Protein AF-A0A6A6Q1Z9-F1 (afdb_monomer)

Solvent-accessible surface area (backbone atoms only — not comparable to full-atom values): 18816 Å² total; per-residue (Å²): 135,87,86,86,86,82,82,87,82,85,86,86,83,87,83,78,85,80,84,78,80,84,80,85,76,80,86,85,82,88,78,83,88,82,84,79,81,81,83,82,92,76,89,82,92,80,72,100,78,82,82,76,80,90,76,75,90,74,76,87,82,77,74,82,86,68,81,71,77,72,76,72,78,84,66,75,50,81,88,77,72,73,60,62,50,63,61,51,65,48,48,60,58,56,51,48,55,46,33,70,75,43,52,57,57,56,70,74,50,56,73,69,58,42,52,58,51,30,53,32,69,68,46,44,52,47,51,48,53,50,49,44,51,53,48,41,50,44,42,32,58,46,12,36,68,53,31,50,54,52,52,49,53,54,60,52,68,76,54,84,49,79,74,79,74,76,61,96,78,71,78,65,58,73,56,54,54,51,49,52,52,54,49,31,54,50,45,42,51,55,46,38,52,54,45,65,75,42,48,64,60,51,50,54,51,50,54,55,29,44,69,28,85,96,57,79,74,62,78,82,80,60,62,70,59,79,77,50,54,72,47,75,47,50,63,94,76,54,24,48,84,57,98,52,47,19,67,81,29,26,42,42,65,24,48,36,44,60,66,59,53,79,86,73,66,59,85,78,60,68,39,44,37,78,86,53,28,24,38,41,58,46,48,53,49,44,76,74,39,50,70,71,56,70,76,104

pLDDT: mean 76.02, std 22.63, range [29.81, 98.06]

Sequence (296 aa):
MPPLDLLALEDEPVNGSHEEHYIRTSAPTQSPPQKRPTPNYADMEDNPWDDFEPAAPTSPIIPPNNPIPKAEEALPPPTNIPPPAVLISLFPSLMAEADESLFTALGKMDLKQKQMLLAHPASHQFLKAYLGRCTVMAHIIAGRKSRWKRDRFLSQSMRIGPAAAGGKGGMKLAGIDKGEVAKEDREVVDVVRLWRNQVGKVRTAVSAASAAPGLPKLPAVPEIVEQMAVRVVKAGEGGITASHACALCGLKREERVAKVDVEVEDSFGEWWVDGLNMHTTCRTFWRQFEKKLKSR

Organism: NCBI:txid245834

Foldseek 3Di:
DDDDDDDDDDDDDDDDDDDDDDDDDDDDDDDDDDDDDDDDDDDDDDDVPPDDDDDDDDDDDDDDDDPDPPPPPLDAAPPDQDALLLVLLVLVVVLVVVCVVPLVVLVPDDPVVLLVVLQDVVVVVVLQLSLLSVLLNQLQLAQNVLLLVVVVVVVVVVPPDCVVPDDPPDDPVVVVSVVSVVSSLVSLVVSLVSCVVCLVSSQVSLVSSQPRPPDHRHDDRADHDNHWDKDFADVVNQFDFAPAAAPHRNHTSRIDTPRSCPPDHPDPCQQADRSNNHGPSRVVVCVVCVVVSVVD

Nearest PDB structures (foldseek):
  3euh-assembly1_A  TM=4.510E-01  e=1.863E+00  Escherichia coli K-12

Structure (mmCIF, N/CA/C/O backbone):
data_AF-A0A6A6Q1Z9-F1
#
_entry.id   AF-A0A6A6Q1Z9-F1
#
loop_
_atom_site.group_PDB
_atom_site.id
_atom_site.type_symbol
_atom_site.label_atom_id
_atom_site.label_alt_id
_atom_site.label_comp_id
_atom_site.label_asym_id
_atom_site.label_entity_id
_atom_site.label_seq_id
_atom_site.pdbx_PDB_ins_code
_atom_site.Cartn_x
_atom_site.Cartn_y
_atom_site.Cartn_z
_atom_site.occupancy
_atom_site.B_iso_or_equiv
_atom_site.auth_seq_id
_atom_site.auth_comp_id
_atom_site.auth_asym_id
_atom_site.auth_atom_id
_atom_site.pdbx_PDB_model_num
ATOM 1 N N . MET A 1 1 ? 53.655 12.785 35.937 1.00 39.50 1 MET A N 1
ATOM 2 C CA . MET A 1 1 ? 54.713 12.699 34.913 1.00 39.50 1 MET A CA 1
ATOM 3 C C . MET A 1 1 ? 54.247 11.731 33.831 1.00 39.50 1 MET A C 1
ATOM 5 O O . MET A 1 1 ? 53.714 10.692 34.206 1.00 39.50 1 MET A O 1
ATOM 9 N N . PRO A 1 2 ? 54.366 12.094 32.545 1.00 43.53 2 PRO A N 1
ATOM 10 C CA . PRO A 1 2 ? 54.274 11.187 31.394 1.00 43.53 2 PRO A CA 1
ATOM 11 C C . PRO A 1 2 ? 55.649 10.496 31.182 1.00 43.53 2 PRO A C 1
ATOM 13 O O . PRO A 1 2 ? 56.517 10.650 32.042 1.00 43.53 2 PRO A O 1
ATOM 16 N N . PRO A 1 3 ? 55.939 9.882 30.023 1.00 51.81 3 PRO A N 1
ATOM 17 C CA . PRO A 1 3 ? 55.425 8.625 29.475 1.00 51.81 3 PRO A CA 1
ATOM 18 C C . PRO A 1 3 ? 56.579 7.606 29.287 1.00 51.81 3 PRO A C 1
ATOM 20 O O . PRO A 1 3 ? 57.748 7.960 29.408 1.00 51.81 3 PRO A O 1
ATOM 23 N N . LEU A 1 4 ? 56.283 6.356 28.929 1.00 44.38 4 LEU A N 1
ATOM 24 C CA . LEU A 1 4 ? 57.263 5.496 28.255 1.00 44.38 4 LEU A CA 1
ATOM 25 C C . LEU A 1 4 ? 56.587 4.854 27.048 1.00 44.38 4 LEU A C 1
ATOM 27 O O . LEU A 1 4 ? 55.786 3.932 27.171 1.00 44.38 4 LEU A O 1
ATOM 31 N N . ASP A 1 5 ? 56.901 5.441 25.902 1.00 45.31 5 ASP A N 1
ATOM 32 C CA . ASP A 1 5 ? 56.770 4.860 24.579 1.00 45.31 5 ASP A CA 1
ATOM 33 C C . ASP A 1 5 ? 58.123 4.204 24.263 1.00 45.31 5 ASP A C 1
ATOM 35 O O . ASP A 1 5 ? 59.168 4.844 24.413 1.00 45.31 5 ASP A O 1
ATOM 39 N N . LEU A 1 6 ? 58.118 2.926 23.889 1.00 45.47 6 LEU A N 1
ATOM 40 C CA . LEU A 1 6 ? 59.280 2.246 23.324 1.00 45.47 6 LEU A CA 1
ATOM 41 C C . LEU A 1 6 ? 58.799 1.335 22.197 1.00 45.47 6 LEU A C 1
ATOM 43 O O . LEU A 1 6 ? 58.384 0.193 22.385 1.00 45.47 6 LEU A O 1
ATOM 47 N N . LEU A 1 7 ? 58.827 1.959 21.027 1.00 40.28 7 LEU A N 1
ATOM 48 C CA . LEU A 1 7 ? 58.838 1.412 19.684 1.00 40.28 7 LEU A CA 1
ATOM 49 C C . LEU A 1 7 ? 59.589 0.078 19.518 1.00 40.28 7 LEU A C 1
ATOM 51 O O . LEU A 1 7 ? 60.665 -0.128 20.073 1.00 40.28 7 LEU A O 1
ATOM 55 N N . ALA A 1 8 ? 59.054 -0.675 18.553 1.00 36.50 8 ALA A N 1
ATOM 56 C CA . ALA A 1 8 ? 59.761 -1.452 17.535 1.00 36.50 8 ALA A CA 1
ATOM 57 C C . ALA A 1 8 ? 60.391 -2.793 17.935 1.00 36.50 8 ALA A C 1
ATOM 59 O O . ALA A 1 8 ? 61.518 -2.843 18.410 1.00 36.50 8 ALA A O 1
ATOM 60 N N . LEU A 1 9 ? 59.707 -3.874 17.541 1.00 39.75 9 LEU A N 1
ATOM 61 C CA . LEU A 1 9 ? 60.326 -4.976 16.797 1.00 39.75 9 LEU A CA 1
ATOM 62 C C . LEU A 1 9 ? 59.361 -5.457 15.690 1.00 39.75 9 LEU A C 1
ATOM 64 O O . LEU A 1 9 ? 58.354 -6.110 15.956 1.00 39.75 9 LEU A O 1
ATOM 68 N N . GLU A 1 10 ? 59.688 -5.057 14.460 1.00 40.25 10 GLU A N 1
ATOM 69 C CA . GLU A 1 10 ? 59.552 -5.826 13.207 1.00 40.25 10 GLU A CA 1
ATOM 70 C C . GLU A 1 10 ? 60.261 -7.192 13.410 1.00 40.25 10 GLU A C 1
ATOM 72 O O . GLU A 1 10 ? 61.103 -7.309 14.298 1.00 40.25 10 GLU A O 1
ATOM 77 N N . ASP A 1 11 ? 60.049 -8.305 12.721 1.00 37.69 11 ASP A N 1
ATOM 78 C CA . ASP A 1 11 ? 59.405 -8.704 11.474 1.00 37.69 11 ASP A CA 1
ATOM 79 C C . ASP A 1 11 ? 59.170 -10.235 11.596 1.00 37.69 11 ASP A C 1
ATOM 81 O O . ASP A 1 11 ? 59.691 -10.857 12.523 1.00 37.69 11 ASP A O 1
ATOM 85 N N . GLU A 1 12 ? 58.390 -10.827 10.686 1.00 38.41 12 GLU A N 1
ATOM 86 C CA . GLU A 1 12 ? 58.565 -12.175 10.083 1.00 38.41 12 GLU A CA 1
ATOM 87 C C . GLU A 1 12 ? 57.203 -12.778 9.656 1.00 38.41 12 GLU A C 1
ATOM 89 O O . GLU A 1 12 ? 56.386 -13.176 10.496 1.00 38.41 12 GLU A O 1
ATOM 94 N N . PRO A 1 13 ? 56.940 -12.912 8.342 1.00 39.66 13 PRO A N 1
ATOM 95 C CA . PRO A 1 13 ? 55.832 -13.702 7.823 1.00 39.66 13 PRO A CA 1
ATOM 96 C C . PRO A 1 13 ? 56.233 -15.179 7.681 1.00 39.66 13 PRO A C 1
ATOM 98 O O . PRO A 1 13 ? 57.083 -15.540 6.867 1.00 39.66 13 PRO A O 1
ATOM 101 N N . VAL A 1 14 ? 55.559 -16.072 8.412 1.00 40.47 14 VAL A N 1
ATOM 102 C CA . VAL A 1 14 ? 55.706 -17.522 8.210 1.00 40.47 14 VAL A CA 1
ATOM 103 C C . VAL A 1 14 ? 55.050 -17.932 6.891 1.00 40.47 14 VAL A C 1
ATOM 105 O O . VAL A 1 14 ? 53.830 -18.017 6.750 1.00 40.47 14 VAL A O 1
ATOM 108 N N . ASN A 1 15 ? 55.926 -18.193 5.927 1.00 34.88 15 ASN A N 1
ATOM 109 C CA . ASN A 1 15 ? 55.681 -18.816 4.640 1.00 34.88 15 ASN A CA 1
ATOM 110 C C . ASN A 1 15 ? 55.412 -20.321 4.845 1.00 34.88 15 ASN A C 1
ATOM 112 O O . ASN A 1 15 ? 56.328 -21.092 5.124 1.00 34.88 15 ASN A O 1
ATOM 116 N N . GLY A 1 16 ? 54.146 -20.733 4.757 1.00 33.41 16 GLY A N 1
ATOM 117 C CA . GLY A 1 16 ? 53.716 -22.131 4.832 1.00 33.41 16 GLY A CA 1
ATOM 118 C C . GLY A 1 16 ? 53.251 -22.631 3.471 1.00 33.41 16 GLY A C 1
ATOM 119 O O . GLY A 1 16 ? 52.060 -22.606 3.171 1.00 33.41 16 GLY A O 1
ATOM 120 N N . SER A 1 17 ? 54.192 -23.076 2.642 1.00 32.84 17 SER A N 1
ATOM 121 C CA . SER A 1 17 ? 53.928 -23.787 1.393 1.00 32.84 17 SER A CA 1
ATOM 122 C C . SER A 1 17 ? 53.392 -25.188 1.695 1.00 32.84 17 SER A C 1
ATOM 124 O O . SER A 1 17 ? 54.154 -26.070 2.088 1.00 32.84 17 SER A O 1
ATOM 126 N N . HIS A 1 18 ? 52.088 -25.398 1.512 1.00 35.56 18 HIS A N 1
ATOM 127 C CA . HIS A 1 18 ? 51.511 -26.738 1.446 1.00 35.56 18 HIS A CA 1
ATOM 128 C C . HIS A 1 18 ? 51.547 -27.244 0.001 1.00 35.56 18 HIS A C 1
ATOM 130 O O . HIS A 1 18 ? 50.899 -26.718 -0.901 1.00 35.56 18 HIS A O 1
ATOM 136 N N . GLU A 1 19 ? 52.379 -28.259 -0.176 1.00 33.75 19 GLU A N 1
ATOM 137 C CA . GLU A 1 19 ? 52.651 -29.024 -1.381 1.00 33.75 19 GLU A CA 1
ATOM 138 C C . GLU A 1 19 ? 51.470 -29.982 -1.636 1.00 33.75 19 GLU A C 1
ATOM 140 O O . GLU A 1 19 ? 51.338 -31.017 -0.983 1.00 33.75 19 GLU A O 1
ATOM 145 N N . GLU A 1 20 ? 50.555 -29.628 -2.544 1.00 36.78 20 GLU A N 1
ATOM 146 C CA . GLU A 1 20 ? 49.496 -30.545 -2.981 1.00 36.78 20 GLU A CA 1
ATOM 147 C C . GLU A 1 20 ? 50.006 -31.442 -4.115 1.00 36.78 20 GLU A C 1
ATOM 149 O O . GLU A 1 20 ? 50.211 -31.029 -5.259 1.00 36.78 20 GLU A O 1
ATOM 154 N N . HIS A 1 21 ? 50.208 -32.709 -3.759 1.00 36.03 21 HIS A N 1
ATOM 155 C CA . HIS A 1 21 ? 50.518 -33.808 -4.659 1.00 36.03 21 HIS A CA 1
ATOM 156 C C . HIS A 1 21 ? 49.483 -33.937 -5.788 1.00 36.03 21 HIS A C 1
ATOM 158 O O . HIS A 1 21 ? 48.316 -34.268 -5.579 1.00 36.03 21 HIS A O 1
ATOM 164 N N . TYR A 1 22 ? 49.963 -33.767 -7.018 1.00 29.81 22 TYR A N 1
ATOM 165 C CA . TYR A 1 22 ? 49.248 -34.052 -8.257 1.00 29.81 22 TYR A CA 1
ATOM 166 C C . TYR A 1 22 ? 49.049 -35.574 -8.412 1.00 29.81 22 TYR A C 1
ATOM 168 O O . TYR A 1 22 ? 49.928 -36.282 -8.907 1.00 29.81 22 TYR A O 1
ATOM 176 N N . ILE A 1 23 ? 47.888 -36.105 -8.013 1.00 36.03 23 ILE A N 1
ATOM 177 C CA . ILE A 1 23 ? 47.481 -37.467 -8.387 1.00 36.03 23 ILE A CA 1
ATOM 178 C C . ILE A 1 23 ? 46.774 -37.417 -9.742 1.00 36.03 23 ILE A C 1
ATOM 180 O O . ILE A 1 23 ? 45.595 -37.093 -9.874 1.00 36.03 23 ILE A O 1
ATOM 184 N N . ARG A 1 24 ? 47.542 -37.776 -10.771 1.00 33.72 24 ARG A N 1
ATOM 185 C CA . ARG A 1 24 ? 47.100 -38.032 -12.141 1.00 33.72 24 ARG A CA 1
ATOM 186 C C . ARG A 1 24 ? 46.324 -39.353 -12.166 1.00 33.72 24 ARG A C 1
ATOM 188 O O . ARG A 1 24 ? 46.934 -40.418 -12.175 1.00 33.72 24 ARG A O 1
ATOM 195 N N . THR A 1 25 ? 44.995 -39.296 -12.179 1.00 32.97 25 THR A N 1
ATOM 196 C CA . THR A 1 25 ? 44.148 -40.464 -12.469 1.00 32.97 25 THR A CA 1
ATOM 197 C C . THR A 1 25 ? 43.652 -40.412 -13.909 1.00 32.97 25 THR A C 1
ATOM 199 O O . THR A 1 25 ? 43.128 -39.416 -14.402 1.00 32.97 25 THR A O 1
ATOM 202 N N . SER A 1 26 ? 43.935 -41.504 -14.605 1.00 36.62 26 SER A N 1
ATOM 203 C CA . SER A 1 26 ? 43.660 -41.789 -16.004 1.00 36.62 26 SER A CA 1
ATOM 204 C C . SER A 1 26 ? 42.169 -42.014 -16.263 1.00 36.62 26 SER A C 1
ATOM 206 O O . SER A 1 26 ? 41.472 -42.672 -15.494 1.00 36.62 26 SER A O 1
ATOM 208 N N . ALA A 1 27 ? 41.699 -41.488 -17.394 1.00 38.22 27 ALA A N 1
ATOM 209 C CA . ALA A 1 27 ? 40.363 -41.717 -17.929 1.00 38.22 27 ALA A CA 1
ATOM 210 C C . ALA A 1 27 ? 40.159 -43.190 -18.347 1.00 38.22 27 ALA A C 1
ATOM 212 O O . ALA A 1 27 ? 41.055 -43.758 -18.978 1.00 38.22 27 ALA A O 1
ATOM 213 N N . PRO A 1 28 ? 38.984 -43.798 -18.093 1.00 37.81 28 PRO A N 1
ATOM 214 C CA . PRO A 1 28 ? 38.600 -45.047 -18.727 1.00 37.81 28 PRO A CA 1
ATOM 215 C C . PRO A 1 28 ? 37.865 -44.815 -20.057 1.00 37.81 28 PRO A C 1
ATOM 217 O O . PRO A 1 28 ? 36.896 -44.066 -20.168 1.00 37.81 28 PRO A O 1
ATOM 220 N N . THR A 1 29 ? 38.383 -45.518 -21.057 1.00 34.84 29 THR A N 1
ATOM 221 C CA . THR A 1 29 ? 37.962 -45.721 -22.444 1.00 34.84 29 THR A CA 1
ATOM 222 C C . THR A 1 29 ? 36.464 -45.990 -22.636 1.00 34.84 29 THR A C 1
ATOM 224 O O . THR A 1 29 ? 35.887 -46.885 -22.020 1.00 34.84 29 THR A O 1
ATOM 227 N N . GLN A 1 30 ? 35.854 -45.258 -23.575 1.00 40.94 30 GLN A N 1
ATOM 228 C CA . GLN A 1 30 ? 34.501 -45.503 -24.081 1.00 40.94 30 GLN A CA 1
ATOM 229 C C . GLN A 1 30 ? 34.475 -46.761 -24.962 1.00 40.94 30 GLN A C 1
ATOM 231 O O . GLN A 1 30 ? 35.277 -46.898 -25.884 1.00 40.94 30 GLN A O 1
ATOM 236 N N . SER A 1 31 ? 33.528 -47.661 -24.691 1.00 43.34 31 SER A N 1
ATOM 237 C CA . SER A 1 31 ? 33.210 -48.823 -25.536 1.00 43.34 31 SER A CA 1
ATOM 238 C C . SER A 1 31 ? 31.972 -48.521 -26.403 1.00 43.34 31 SER A C 1
ATOM 240 O O . SER A 1 31 ? 31.090 -47.794 -25.942 1.00 43.34 31 SER A O 1
ATOM 242 N N . PRO A 1 32 ? 31.877 -49.047 -27.639 1.00 46.66 32 PRO A N 1
ATOM 243 C CA . PRO A 1 32 ? 30.823 -48.689 -28.593 1.00 46.66 32 PRO A CA 1
ATOM 244 C C . PRO A 1 32 ? 29.445 -49.300 -28.252 1.00 46.66 32 PRO A C 1
ATOM 246 O O . PRO A 1 32 ? 29.375 -50.334 -27.583 1.00 46.66 32 PRO A O 1
ATOM 249 N N . PRO A 1 33 ? 28.335 -48.696 -28.726 1.00 41.75 33 PRO A N 1
ATOM 250 C CA . PRO A 1 33 ? 26.981 -49.084 -28.337 1.00 41.75 33 PRO A CA 1
ATOM 251 C C . PRO A 1 33 ? 26.544 -50.422 -28.954 1.00 41.75 33 PRO A C 1
ATOM 253 O O . PRO A 1 33 ? 26.570 -50.611 -30.171 1.00 41.75 33 PRO A O 1
ATOM 256 N N . GLN A 1 34 ? 26.079 -51.338 -28.100 1.00 43.22 34 GLN A N 1
ATOM 257 C CA . GLN A 1 34 ? 25.424 -52.584 -28.500 1.00 43.22 34 GLN A CA 1
ATOM 258 C C . GLN A 1 34 ? 24.023 -52.308 -29.072 1.00 43.22 34 GLN A C 1
ATOM 260 O O . GLN A 1 34 ? 23.213 -51.591 -28.482 1.00 43.22 34 GLN A O 1
ATOM 265 N N . LYS A 1 35 ? 23.731 -52.910 -30.231 1.00 42.06 35 LYS A N 1
ATOM 266 C CA . LYS A 1 35 ? 22.412 -52.900 -30.879 1.00 42.06 35 LYS A CA 1
ATOM 267 C C . LYS A 1 35 ? 21.409 -53.688 -30.028 1.00 42.06 35 LYS A C 1
ATOM 269 O O . LYS A 1 35 ? 21.640 -54.853 -29.720 1.00 42.06 35 LYS A O 1
ATOM 274 N N . ARG A 1 36 ? 20.286 -53.055 -29.679 1.00 38.12 36 ARG A N 1
ATOM 275 C CA . ARG A 1 36 ? 19.147 -53.689 -28.998 1.00 38.12 36 ARG A CA 1
ATOM 276 C C . ARG A 1 36 ? 18.406 -54.618 -29.983 1.00 38.12 36 ARG A C 1
ATOM 278 O O . ARG A 1 36 ? 18.075 -54.148 -31.072 1.00 38.12 36 ARG A O 1
ATOM 285 N N . PRO A 1 37 ? 18.119 -55.886 -29.637 1.00 39.22 37 PRO A N 1
ATOM 286 C CA . PRO A 1 37 ? 17.263 -56.749 -30.448 1.00 39.22 37 PRO A CA 1
ATOM 287 C C . PRO A 1 37 ? 15.803 -56.287 -30.363 1.00 39.22 37 PRO A C 1
ATOM 289 O O . PRO A 1 37 ? 15.297 -55.995 -29.280 1.00 39.22 37 PRO A O 1
ATOM 292 N N . THR A 1 38 ? 15.128 -56.223 -31.506 1.00 41.38 38 THR A N 1
ATOM 293 C CA . THR A 1 38 ? 13.673 -56.054 -31.619 1.00 41.38 38 THR A CA 1
ATOM 294 C C . THR A 1 38 ? 12.954 -57.329 -31.158 1.00 41.38 38 THR A C 1
ATOM 296 O O . THR A 1 38 ? 13.307 -58.401 -31.656 1.00 41.38 38 THR A O 1
ATOM 299 N N . PRO A 1 39 ? 11.950 -57.263 -30.264 1.00 40.69 39 PRO A N 1
ATOM 300 C CA . PRO A 1 39 ? 11.127 -58.423 -29.934 1.00 40.69 39 PRO A CA 1
ATOM 301 C C . PRO A 1 39 ? 10.168 -58.755 -31.083 1.00 40.69 39 PRO A C 1
ATOM 303 O O . PRO A 1 39 ? 9.446 -57.887 -31.574 1.00 40.69 39 PRO A O 1
ATOM 306 N N . ASN A 1 40 ? 10.194 -60.019 -31.496 1.00 36.16 40 ASN A N 1
ATOM 307 C CA . ASN A 1 40 ? 9.280 -60.634 -32.448 1.00 36.16 40 ASN A CA 1
ATOM 308 C C . ASN A 1 40 ? 7.918 -60.837 -31.756 1.00 36.16 40 ASN A C 1
ATOM 310 O O . ASN A 1 40 ? 7.861 -61.520 -30.736 1.00 36.16 40 ASN A O 1
ATOM 314 N N . TYR A 1 41 ? 6.852 -60.223 -32.274 1.00 43.31 41 TYR A N 1
ATOM 315 C CA . TYR A 1 41 ? 5.478 -60.459 -31.822 1.00 43.31 41 TYR A CA 1
ATOM 316 C C . TYR A 1 41 ? 4.949 -61.720 -32.506 1.00 43.31 41 TYR A C 1
ATOM 318 O O . TYR A 1 41 ? 4.576 -61.680 -33.676 1.00 43.31 41 TYR A O 1
ATOM 326 N N . ALA A 1 42 ? 4.928 -62.825 -31.771 1.00 36.56 42 ALA A N 1
ATOM 327 C CA . ALA A 1 42 ? 4.086 -63.971 -32.070 1.00 36.56 42 ALA A CA 1
ATOM 328 C C . ALA A 1 42 ? 3.699 -64.632 -30.743 1.00 36.56 42 ALA A C 1
ATOM 330 O O . ALA A 1 42 ? 4.571 -65.013 -29.964 1.00 36.56 42 ALA A O 1
ATOM 331 N N . ASP A 1 43 ? 2.389 -64.709 -30.533 1.00 43.09 43 ASP A N 1
ATOM 332 C CA . ASP A 1 43 ? 1.677 -65.623 -29.643 1.00 43.09 43 ASP A CA 1
ATOM 333 C C . ASP A 1 43 ? 1.922 -65.491 -28.136 1.00 43.09 43 ASP A C 1
ATOM 335 O O . ASP A 1 43 ? 2.725 -66.204 -27.541 1.00 43.09 43 ASP A O 1
ATOM 339 N N . MET A 1 44 ? 1.130 -64.616 -27.510 1.00 44.16 44 MET A N 1
ATOM 340 C CA . MET A 1 44 ? 0.536 -64.849 -26.187 1.00 44.16 44 MET A CA 1
ATOM 341 C C . MET A 1 44 ? -0.696 -63.945 -26.056 1.00 44.16 44 MET A C 1
ATO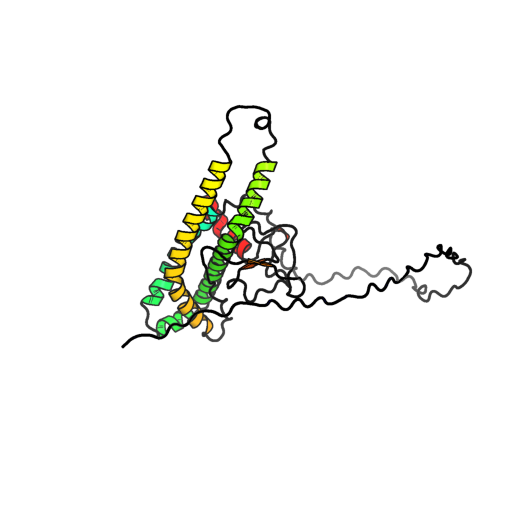M 343 O O . MET A 1 44 ? -0.627 -62.795 -25.624 1.00 44.16 44 MET A O 1
ATOM 347 N N . GLU A 1 45 ? -1.813 -64.479 -26.546 1.00 47.78 45 GLU A N 1
ATOM 348 C CA . GLU A 1 45 ? -3.170 -64.029 -26.261 1.00 47.78 45 GLU A CA 1
ATOM 349 C C . GLU A 1 45 ? -3.481 -64.356 -24.798 1.00 47.78 45 GLU A C 1
ATOM 351 O O . GLU A 1 45 ? -3.449 -65.520 -24.424 1.00 47.78 45 GLU A O 1
ATOM 356 N N . ASP A 1 46 ? -3.722 -63.328 -23.987 1.00 45.81 46 ASP A N 1
ATOM 357 C CA . ASP A 1 46 ? -4.498 -63.384 -22.741 1.00 45.81 46 ASP A CA 1
ATOM 358 C C . ASP A 1 46 ? -4.719 -61.934 -22.281 1.00 45.81 46 ASP A C 1
ATOM 360 O O . ASP A 1 46 ? -4.030 -61.404 -21.407 1.00 45.81 46 ASP A O 1
ATOM 364 N N . ASN A 1 47 ? -5.652 -61.243 -22.943 1.00 48.09 47 ASN A N 1
ATOM 365 C CA . ASN A 1 47 ? -6.103 -59.912 -22.545 1.00 48.09 47 ASN A CA 1
ATOM 366 C C . ASN A 1 47 ? -7.411 -60.077 -21.743 1.00 48.09 47 ASN A C 1
ATOM 368 O O . ASN A 1 47 ? -8.460 -60.317 -22.338 1.00 48.09 47 ASN A O 1
ATOM 372 N N . PRO A 1 48 ? -7.400 -59.943 -20.403 1.00 48.72 48 PRO A N 1
ATOM 373 C CA . PRO A 1 48 ? -8.559 -60.211 -19.543 1.00 48.72 48 PRO A CA 1
ATOM 374 C C . PRO A 1 48 ? -9.564 -59.040 -19.521 1.00 48.72 48 PRO A C 1
ATOM 376 O O . PRO A 1 48 ? -10.137 -58.718 -18.484 1.00 48.72 48 PRO A O 1
ATOM 379 N N . TRP A 1 49 ? -9.733 -58.363 -20.659 1.00 55.56 49 TRP A N 1
ATOM 380 C CA . TRP A 1 49 ? -10.534 -57.143 -20.815 1.00 55.56 49 TRP A CA 1
ATOM 381 C C . TRP A 1 49 ? -11.474 -57.182 -22.030 1.00 55.56 49 TRP A C 1
ATOM 383 O O . TRP A 1 49 ? -12.046 -56.152 -22.374 1.00 55.56 49 TRP A O 1
ATOM 393 N N . ASP A 1 50 ? -11.651 -58.349 -22.654 1.00 43.62 50 ASP A N 1
ATOM 394 C CA . ASP A 1 50 ? -12.434 -58.522 -23.890 1.00 43.62 50 ASP A CA 1
ATOM 395 C C . ASP A 1 50 ? -13.784 -59.232 -23.667 1.00 43.62 50 ASP A C 1
ATOM 397 O O . ASP A 1 50 ? -14.306 -59.902 -24.553 1.00 43.62 50 ASP A O 1
ATOM 401 N N . ASP A 1 51 ? -14.365 -59.084 -22.472 1.00 52.53 51 ASP A N 1
ATOM 402 C CA . ASP A 1 51 ? -15.681 -59.639 -22.128 1.00 52.53 51 ASP A CA 1
ATOM 403 C C . ASP A 1 51 ? -16.639 -58.526 -21.678 1.00 52.53 51 ASP A C 1
ATOM 405 O O . ASP A 1 51 ? -16.956 -58.356 -20.499 1.00 52.53 51 ASP A O 1
ATOM 409 N N . PHE A 1 52 ? -17.057 -57.694 -22.637 1.00 43.25 52 PHE A N 1
ATOM 410 C CA . PHE A 1 52 ? -18.151 -56.743 -22.443 1.00 43.25 52 PHE A CA 1
ATOM 411 C C . PHE A 1 52 ? -19.264 -57.038 -23.451 1.00 43.25 52 PHE A C 1
ATOM 413 O O . PHE A 1 52 ? -19.187 -56.676 -24.626 1.00 43.25 52 PHE A O 1
ATOM 420 N N . GLU A 1 53 ? -20.312 -57.713 -22.976 1.00 53.69 53 GLU A N 1
ATOM 421 C CA . GLU A 1 53 ? -21.561 -57.902 -23.713 1.00 53.69 53 GLU A CA 1
ATOM 422 C C . GLU A 1 53 ? -22.181 -56.542 -24.109 1.00 53.69 53 GLU A C 1
ATOM 424 O O . GLU A 1 53 ? -22.149 -55.582 -23.328 1.00 53.69 53 GLU A O 1
ATOM 429 N N . PRO A 1 54 ? -22.794 -56.419 -25.301 1.00 43.09 54 PRO A N 1
ATOM 430 C CA . PRO A 1 54 ? -23.427 -55.177 -25.724 1.00 43.09 54 PRO A CA 1
ATOM 431 C C . PRO A 1 54 ? -24.735 -54.939 -24.952 1.00 43.09 54 PRO A C 1
ATOM 433 O O . PRO A 1 54 ? -25.789 -55.486 -25.277 1.00 43.09 54 PRO A O 1
ATOM 436 N N . ALA A 1 55 ? -24.679 -54.073 -23.939 1.00 42.19 55 ALA A N 1
ATOM 437 C CA . ALA A 1 55 ? -25.860 -53.573 -23.244 1.00 42.19 55 ALA A CA 1
ATOM 438 C C . ALA A 1 55 ? -26.701 -52.652 -24.154 1.00 42.19 55 ALA A C 1
ATOM 440 O O . ALA A 1 55 ? -26.189 -51.747 -24.816 1.00 42.19 55 ALA A O 1
ATOM 441 N N . ALA A 1 56 ? -28.017 -52.882 -24.163 1.00 47.94 56 ALA A N 1
ATOM 442 C CA . ALA A 1 56 ? -29.025 -52.071 -24.847 1.00 47.94 56 ALA A CA 1
ATOM 443 C C . ALA A 1 56 ? -29.004 -50.592 -24.383 1.00 47.94 56 ALA A C 1
ATOM 445 O O . ALA A 1 56 ? -28.611 -50.312 -23.249 1.00 47.94 56 ALA A O 1
ATOM 446 N N . PRO A 1 57 ? -29.444 -49.624 -25.215 1.00 42.50 57 PRO A N 1
ATOM 447 C CA . PRO A 1 57 ? -29.261 -48.199 -24.943 1.00 42.50 57 PRO A CA 1
ATOM 448 C C . PRO A 1 57 ? -30.077 -47.727 -23.731 1.00 42.50 57 PRO A C 1
ATOM 450 O O . PRO A 1 57 ? -31.280 -47.481 -23.819 1.00 42.50 57 PRO A O 1
ATOM 453 N N . THR A 1 58 ? -29.410 -47.540 -22.594 1.00 40.47 58 THR A N 1
ATOM 454 C CA . THR A 1 58 ? -29.939 -46.789 -21.452 1.00 40.47 58 THR A CA 1
ATOM 455 C C . THR A 1 58 ? -29.996 -45.298 -21.778 1.00 40.47 58 THR A C 1
ATOM 457 O O . THR A 1 58 ? -29.008 -44.695 -22.196 1.00 40.47 58 THR A O 1
ATOM 460 N N . SER A 1 59 ? -31.174 -44.703 -21.583 1.00 48.91 59 SER A N 1
ATOM 461 C CA . SER A 1 59 ? -31.436 -43.271 -21.742 1.00 48.91 59 SER A CA 1
ATOM 462 C C . SER A 1 59 ? -30.480 -42.407 -20.900 1.00 48.91 59 SER A C 1
ATOM 464 O O . SER A 1 59 ? -30.097 -42.820 -19.803 1.00 48.91 59 SER A O 1
ATOM 466 N N . PRO A 1 60 ? -30.105 -41.198 -21.362 1.00 44.09 60 PRO A N 1
ATOM 467 C CA . PRO A 1 60 ? -29.163 -40.350 -20.642 1.00 44.09 60 PRO A CA 1
ATOM 468 C C . PRO A 1 60 ? -29.746 -39.889 -19.301 1.00 44.09 60 PRO A C 1
ATOM 470 O O . PRO A 1 60 ? -30.744 -39.170 -19.244 1.00 44.09 60 PRO A O 1
ATOM 473 N N . ILE A 1 61 ? -29.083 -40.291 -18.218 1.00 42.66 61 ILE A N 1
ATOM 474 C CA . ILE A 1 61 ? -29.302 -39.774 -16.868 1.00 42.66 61 ILE A CA 1
ATOM 475 C C . ILE A 1 61 ? -28.762 -38.340 -16.840 1.00 42.66 61 ILE A C 1
ATOM 477 O O . ILE A 1 61 ? -27.558 -38.110 -16.923 1.00 42.66 61 ILE A O 1
ATOM 481 N N . ILE A 1 62 ? -29.668 -37.368 -16.753 1.00 47.75 62 ILE A N 1
ATOM 482 C CA . ILE A 1 62 ? -29.343 -35.953 -16.562 1.00 47.75 62 ILE A CA 1
ATOM 483 C C . ILE A 1 62 ? -28.863 -35.780 -15.109 1.00 47.75 62 ILE A C 1
ATOM 485 O O . ILE A 1 62 ? -29.639 -36.069 -14.194 1.00 47.75 62 ILE A O 1
ATOM 489 N N . PRO A 1 63 ? -27.625 -35.320 -14.845 1.00 54.53 63 PRO A N 1
ATOM 490 C CA . PRO A 1 63 ? -27.217 -34.975 -13.488 1.00 54.53 63 PRO A CA 1
ATOM 491 C C . PRO A 1 63 ? -28.015 -33.756 -12.991 1.00 54.53 63 PRO A C 1
ATOM 493 O O . PRO A 1 63 ? -28.309 -32.851 -13.779 1.00 54.53 63 PRO A O 1
ATOM 496 N N . PRO A 1 64 ? -28.381 -33.698 -11.697 1.00 47.97 64 PRO A N 1
ATOM 497 C CA . PRO A 1 64 ? -29.160 -32.595 -11.156 1.00 47.97 64 PRO A CA 1
ATOM 498 C C . PRO A 1 64 ? -28.422 -31.267 -11.350 1.00 47.97 64 PRO A C 1
ATOM 500 O O . PRO A 1 64 ? -27.254 -31.116 -10.991 1.00 47.97 64 PRO A O 1
ATOM 503 N N . ASN A 1 65 ? -29.148 -30.314 -11.936 1.00 46.91 65 ASN A N 1
ATOM 504 C CA . ASN A 1 65 ? -28.759 -28.934 -12.192 1.00 46.91 65 ASN A CA 1
ATOM 505 C C . ASN A 1 65 ? -28.514 -28.195 -10.868 1.00 46.91 65 ASN A C 1
ATOM 507 O O . ASN A 1 65 ? -29.366 -27.447 -10.390 1.00 46.91 65 ASN A O 1
ATOM 511 N N . ASN A 1 66 ? -27.351 -28.418 -10.262 1.00 43.41 66 ASN A N 1
ATOM 512 C CA . ASN A 1 66 ? -26.810 -27.476 -9.300 1.00 43.41 66 ASN A CA 1
ATOM 513 C C . ASN A 1 66 ? -26.296 -26.269 -10.093 1.00 43.41 66 ASN A C 1
ATOM 515 O O . ASN A 1 66 ? -25.463 -26.453 -10.985 1.00 43.41 66 ASN A O 1
ATOM 519 N N . PRO A 1 67 ? -26.752 -25.039 -9.795 1.00 39.28 67 PRO A N 1
ATOM 520 C CA . PRO A 1 67 ? -26.207 -23.861 -10.437 1.00 39.28 67 PRO A CA 1
ATOM 521 C C . PRO A 1 67 ? -24.726 -23.756 -10.073 1.00 39.28 67 PRO A C 1
ATOM 523 O O . PRO A 1 67 ? -24.359 -23.426 -8.946 1.00 39.28 67 PRO A O 1
ATOM 526 N N . ILE A 1 68 ? -23.878 -24.046 -11.058 1.00 45.44 68 ILE A N 1
ATOM 527 C CA . ILE A 1 68 ? -22.481 -23.627 -11.081 1.00 45.44 68 ILE A CA 1
ATOM 528 C C . ILE A 1 68 ? -22.500 -22.127 -10.750 1.00 45.44 68 ILE A C 1
ATOM 530 O O . ILE A 1 68 ? -23.233 -21.387 -11.421 1.00 45.44 68 ILE A O 1
ATOM 534 N N . PRO A 1 69 ? -21.776 -21.647 -9.721 1.00 42.97 69 PRO A N 1
ATOM 535 C CA . PRO A 1 69 ? -21.674 -20.215 -9.495 1.00 42.97 69 PRO A CA 1
ATOM 536 C C . PRO A 1 69 ? -21.171 -19.596 -10.795 1.00 42.97 69 PRO A C 1
ATOM 538 O O . PRO A 1 69 ? -20.112 -19.981 -11.293 1.00 42.97 69 PRO A O 1
ATOM 541 N N . LYS A 1 70 ? -21.990 -18.709 -11.381 1.00 36.69 70 LYS A N 1
ATOM 542 C CA . LYS A 1 70 ? -21.666 -17.941 -12.586 1.00 36.69 70 LYS A CA 1
ATOM 543 C C . LYS A 1 70 ? -20.197 -17.554 -12.511 1.00 36.69 70 LYS A C 1
ATOM 545 O O . LYS A 1 70 ? -19.815 -16.846 -11.581 1.00 36.69 70 LYS A O 1
ATOM 550 N N . ALA A 1 71 ? -19.408 -18.020 -13.479 1.00 45.25 71 ALA A N 1
ATOM 551 C CA . ALA A 1 71 ? -18.103 -17.450 -13.749 1.00 45.25 71 ALA A CA 1
ATOM 552 C C . ALA A 1 71 ? -18.304 -15.932 -13.780 1.00 45.25 71 ALA A C 1
ATOM 554 O O . ALA A 1 71 ? -19.035 -15.427 -14.636 1.00 45.25 71 ALA A O 1
ATOM 555 N N . GLU A 1 72 ? -17.776 -15.232 -12.771 1.00 51.28 72 GLU A N 1
ATOM 556 C CA . GLU A 1 72 ? -17.767 -13.776 -12.761 1.00 51.28 72 GLU A CA 1
ATOM 557 C C . GLU A 1 72 ? -17.230 -13.347 -14.119 1.00 51.28 72 GLU A C 1
ATOM 559 O O . GLU A 1 72 ? -16.153 -13.805 -14.503 1.00 51.28 72 GLU A O 1
ATOM 564 N N . GLU A 1 73 ? -18.004 -12.534 -14.841 1.00 45.28 73 GLU A N 1
ATOM 565 C CA . GLU A 1 73 ? -17.679 -12.035 -16.173 1.00 45.28 73 GLU A CA 1
ATOM 566 C C . GLU A 1 73 ? -16.170 -11.836 -16.316 1.00 45.28 73 GLU A C 1
ATOM 568 O O . GLU A 1 73 ? -15.560 -11.018 -15.609 1.00 45.28 73 GLU A O 1
ATOM 573 N N . ALA A 1 74 ? -15.571 -12.625 -17.210 1.00 50.78 74 ALA A N 1
ATOM 574 C CA . ALA A 1 74 ? -14.200 -12.467 -17.653 1.00 50.78 74 ALA A CA 1
ATOM 575 C C . ALA A 1 74 ? -14.118 -11.155 -18.441 1.00 50.78 74 ALA A C 1
ATOM 577 O O . ALA A 1 74 ? -14.088 -11.132 -19.669 1.00 50.78 74 ALA A O 1
ATOM 578 N N . LEU A 1 75 ? -14.169 -10.037 -17.715 1.00 54.16 75 LEU A N 1
ATOM 579 C CA . LEU A 1 75 ? -13.883 -8.725 -18.256 1.00 54.16 75 LEU A CA 1
ATOM 580 C C . LEU A 1 75 ? -12.488 -8.792 -18.884 1.00 54.16 75 LEU A C 1
ATOM 582 O O . LEU A 1 75 ? -11.587 -9.394 -18.287 1.00 54.16 75 LEU A O 1
ATOM 586 N N . PRO A 1 76 ? -12.301 -8.195 -20.070 1.00 57.41 76 PRO A N 1
ATOM 587 C CA . PRO A 1 76 ? -11.001 -8.183 -20.711 1.00 57.41 76 PRO A CA 1
ATOM 588 C C . PRO A 1 76 ? -9.963 -7.561 -19.765 1.00 57.41 76 PRO A C 1
ATOM 590 O O . PRO A 1 76 ? -10.311 -6.685 -18.959 1.00 57.41 76 PRO A O 1
ATOM 593 N N . PRO A 1 77 ? -8.691 -7.996 -19.843 1.00 59.34 77 PRO A N 1
ATOM 594 C CA . PRO A 1 77 ? -7.621 -7.411 -19.052 1.00 59.34 77 PRO A CA 1
ATOM 595 C C . PRO A 1 77 ? -7.641 -5.886 -19.204 1.00 59.34 77 PRO A C 1
ATOM 597 O O . PRO A 1 77 ? -7.847 -5.389 -20.315 1.00 59.34 77 PRO A O 1
ATOM 600 N N . PRO A 1 78 ? -7.475 -5.128 -18.107 1.00 66.38 78 PRO A N 1
ATOM 601 C CA . PRO A 1 78 ? -7.566 -3.677 -18.146 1.00 66.38 78 PRO A CA 1
ATOM 602 C C . PRO A 1 78 ? -6.544 -3.119 -19.139 1.00 66.38 78 PRO A C 1
ATOM 604 O O . PRO A 1 78 ? -5.338 -3.161 -18.912 1.00 66.38 78 PRO A O 1
ATOM 607 N N . THR A 1 79 ? -7.039 -2.589 -20.253 1.00 65.44 79 THR A N 1
ATOM 608 C CA . THR A 1 79 ? -6.208 -2.119 -21.370 1.00 65.44 79 THR A CA 1
ATOM 609 C C . THR A 1 79 ? -5.591 -0.744 -21.121 1.00 65.44 79 THR A C 1
ATOM 611 O O . THR A 1 79 ? -4.733 -0.310 -21.883 1.00 65.44 79 THR A O 1
ATOM 614 N N . ASN A 1 80 ? -6.003 -0.052 -20.053 1.00 75.19 80 ASN A N 1
ATOM 615 C CA . ASN A 1 80 ? -5.586 1.318 -19.767 1.00 75.19 80 ASN A CA 1
ATOM 616 C C . ASN A 1 80 ? -5.391 1.555 -18.261 1.00 75.19 80 ASN A C 1
ATOM 618 O O . ASN A 1 80 ? -6.130 2.315 -17.633 1.00 75.19 80 ASN A O 1
ATOM 622 N N . ILE A 1 81 ? -4.431 0.849 -17.654 1.00 85.81 81 ILE A N 1
ATOM 623 C CA . ILE A 1 81 ? -4.014 1.154 -16.280 1.00 85.81 81 ILE A CA 1
ATOM 624 C C . ILE A 1 81 ? -3.021 2.326 -16.326 1.00 85.81 81 ILE A C 1
ATOM 626 O O . ILE A 1 81 ? -1.939 2.162 -16.903 1.00 85.81 81 ILE A O 1
ATOM 630 N N . PRO A 1 82 ? -3.322 3.468 -15.682 1.00 87.25 82 PRO A N 1
ATOM 631 C CA . PRO A 1 82 ? -2.506 4.669 -15.779 1.00 87.25 82 PRO A CA 1
ATOM 632 C C . PRO A 1 82 ? -1.119 4.477 -15.134 1.00 87.25 82 PRO A C 1
ATOM 634 O O . PRO A 1 82 ? -0.906 3.503 -14.402 1.00 87.25 82 PRO A O 1
ATOM 637 N N . PRO A 1 83 ? -0.162 5.386 -15.399 1.00 88.81 83 PRO A N 1
ATOM 638 C CA . PRO A 1 83 ? 1.173 5.335 -14.806 1.00 88.81 83 PRO A CA 1
ATOM 639 C C . PRO A 1 83 ? 1.149 5.319 -13.266 1.00 88.81 83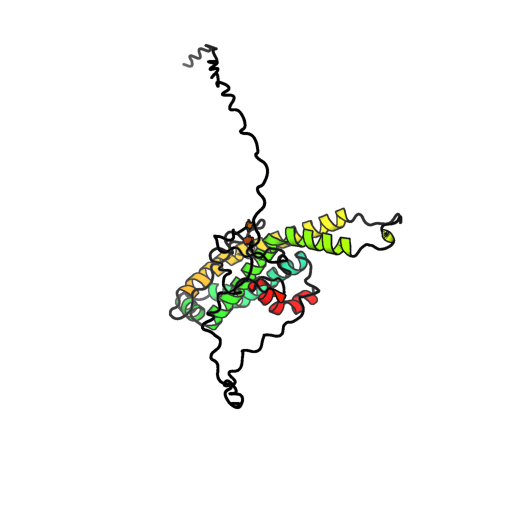 PRO A C 1
ATOM 641 O O . PRO A 1 83 ? 0.212 5.864 -12.668 1.00 88.81 83 PRO A O 1
ATOM 644 N N . PRO A 1 84 ? 2.185 4.765 -12.600 1.00 91.75 84 PRO A N 1
ATOM 645 C CA . PRO A 1 84 ? 2.271 4.715 -11.140 1.00 91.75 84 PRO A CA 1
ATOM 646 C C . PRO A 1 84 ? 2.021 6.057 -10.454 1.00 91.75 84 PRO A C 1
ATOM 648 O O . PRO A 1 84 ? 1.294 6.081 -9.468 1.00 91.75 84 PRO A O 1
ATOM 651 N N . ALA A 1 85 ? 2.534 7.173 -10.987 1.00 91.38 85 ALA A N 1
ATOM 652 C CA . ALA A 1 85 ? 2.301 8.504 -10.413 1.00 91.38 85 ALA A CA 1
ATOM 653 C C . ALA A 1 85 ? 0.803 8.832 -10.250 1.00 91.38 85 ALA A C 1
ATOM 655 O O . ALA A 1 85 ? 0.381 9.357 -9.222 1.00 91.38 85 ALA A O 1
ATOM 656 N N . VAL A 1 86 ? -0.024 8.480 -11.240 1.00 91.94 86 VAL A N 1
ATOM 657 C CA . VAL A 1 86 ? -1.481 8.706 -11.201 1.00 91.94 86 VAL A CA 1
ATOM 658 C C . VAL A 1 86 ? -2.162 7.751 -10.221 1.00 91.94 86 VAL A C 1
ATOM 660 O O . VAL A 1 86 ? -3.102 8.138 -9.531 1.00 91.94 86 VAL A O 1
ATOM 663 N N . LEU A 1 87 ? -1.684 6.507 -10.125 1.00 94.56 87 LEU A N 1
ATOM 664 C CA . LEU A 1 87 ? -2.183 5.556 -9.131 1.00 94.56 87 LEU A CA 1
ATOM 665 C C . LEU A 1 87 ? -1.868 6.026 -7.703 1.00 94.56 87 LEU A C 1
ATOM 667 O O . LEU A 1 87 ? -2.722 5.929 -6.823 1.00 94.56 87 LEU A O 1
ATOM 671 N N . ILE A 1 88 ? -0.656 6.539 -7.478 1.00 95.69 88 ILE A N 1
ATOM 672 C CA . ILE A 1 88 ? -0.175 6.974 -6.163 1.00 95.69 88 ILE A CA 1
ATOM 673 C C . ILE A 1 88 ? -0.921 8.233 -5.699 1.00 95.69 88 ILE A C 1
ATOM 675 O O . ILE A 1 88 ? -1.350 8.293 -4.546 1.00 95.69 88 ILE A O 1
ATOM 679 N N . SER A 1 89 ? -1.181 9.184 -6.601 1.00 94.62 89 SER A N 1
ATOM 680 C CA . SER A 1 89 ? -1.877 10.441 -6.277 1.00 94.62 89 SER A CA 1
ATOM 681 C C . SER A 1 89 ? -3.335 10.263 -5.822 1.00 94.62 89 SER A C 1
ATOM 683 O O . SER A 1 89 ? -3.954 11.199 -5.310 1.00 94.62 89 SER A O 1
ATOM 685 N N . LEU A 1 90 ? -3.907 9.061 -5.958 1.00 95.44 90 LEU A N 1
ATOM 686 C CA . LEU A 1 90 ? -5.226 8.738 -5.416 1.00 95.44 90 LEU A CA 1
ATOM 687 C C . LEU A 1 90 ? -5.201 8.529 -3.891 1.00 95.44 90 LEU A C 1
ATOM 689 O O . LEU A 1 90 ? -6.178 8.857 -3.214 1.00 95.44 90 LEU A O 1
ATOM 693 N N . PHE A 1 91 ? -4.112 7.991 -3.335 1.00 96.69 91 PHE A N 1
ATOM 694 C CA . PHE A 1 91 ? -4.061 7.582 -1.928 1.00 96.69 91 PHE A CA 1
ATOM 695 C C . PHE A 1 91 ? -4.196 8.719 -0.909 1.00 96.69 91 PHE A C 1
ATOM 697 O O . PHE A 1 91 ? -4.859 8.477 0.099 1.00 96.69 91 PHE A O 1
ATOM 704 N N . PRO A 1 92 ? -3.677 9.945 -1.126 1.00 96.44 92 PRO A N 1
ATOM 705 C CA . PRO A 1 92 ? -3.927 11.062 -0.218 1.00 96.44 92 PRO A CA 1
ATOM 706 C C . PRO A 1 92 ? -5.421 11.297 0.028 1.00 96.44 92 PRO A C 1
ATOM 708 O O . PRO A 1 92 ? -5.849 11.380 1.177 1.00 96.44 92 PRO A O 1
ATOM 711 N N . SER A 1 93 ? -6.231 11.311 -1.039 1.00 95.50 93 SER A N 1
ATOM 712 C CA . SER A 1 93 ? -7.686 11.466 -0.931 1.00 95.50 93 SER A CA 1
ATOM 713 C C . SER A 1 93 ? -8.328 10.284 -0.200 1.00 95.50 93 SER A C 1
ATOM 715 O O . SER A 1 93 ? -9.170 10.490 0.664 1.00 95.50 93 SER A O 1
ATOM 717 N N . LEU A 1 94 ? -7.904 9.047 -0.486 1.00 95.50 94 LEU A N 1
ATOM 718 C CA . LEU A 1 94 ? -8.451 7.858 0.182 1.00 95.50 94 LEU A CA 1
ATOM 719 C C . LEU A 1 94 ? -8.115 7.805 1.681 1.00 95.50 94 LEU A C 1
ATOM 721 O O . LEU A 1 94 ? -8.931 7.338 2.474 1.00 95.50 94 LEU A O 1
ATOM 725 N N . MET A 1 95 ? -6.922 8.258 2.071 1.00 96.62 95 MET A N 1
ATOM 726 C CA . MET A 1 95 ? -6.513 8.333 3.475 1.00 96.62 95 MET A CA 1
ATOM 727 C C . MET A 1 95 ? -7.277 9.429 4.221 1.00 96.62 95 MET A C 1
ATOM 729 O O . MET A 1 95 ? -7.698 9.192 5.354 1.00 96.62 95 MET A O 1
ATOM 733 N N . ALA A 1 96 ? -7.506 10.583 3.583 1.00 96.25 96 ALA A N 1
ATOM 734 C CA . ALA A 1 96 ? -8.332 11.658 4.131 1.00 96.25 96 ALA A CA 1
ATOM 735 C C . ALA A 1 96 ? -9.788 11.207 4.327 1.00 96.25 96 ALA A C 1
ATOM 737 O O . ALA A 1 96 ? -10.308 11.320 5.434 1.00 96.25 96 ALA A O 1
ATOM 738 N N . GLU A 1 97 ? -10.395 10.577 3.310 1.00 95.56 97 GLU A N 1
ATOM 739 C CA . GLU A 1 97 ? -11.738 9.979 3.401 1.00 95.56 97 GLU A CA 1
ATOM 740 C C . GLU A 1 97 ? -11.831 9.006 4.597 1.00 95.56 97 GLU A C 1
ATOM 742 O O . GLU A 1 97 ? -12.824 8.985 5.326 1.00 95.56 97 GLU A O 1
ATOM 747 N N . ALA A 1 98 ? -10.789 8.202 4.840 1.00 95.25 98 ALA A N 1
ATOM 748 C CA . ALA A 1 98 ? -10.762 7.267 5.963 1.00 95.25 98 ALA A CA 1
ATOM 749 C C . ALA A 1 98 ? -10.552 7.942 7.330 1.00 95.25 98 ALA A C 1
ATOM 751 O O . ALA A 1 98 ? -11.122 7.508 8.336 1.00 95.25 98 ALA A O 1
ATOM 752 N N . ASP A 1 99 ? -9.737 8.998 7.387 1.00 94.88 99 ASP A N 1
ATOM 753 C CA . ASP A 1 99 ? -9.532 9.766 8.615 1.00 94.88 99 ASP A CA 1
ATOM 754 C C . ASP A 1 99 ? -10.809 10.499 9.034 1.00 94.88 99 ASP A C 1
ATOM 756 O O . ASP A 1 99 ? -11.198 10.412 10.199 1.00 94.88 99 ASP A O 1
ATOM 760 N N . GLU A 1 100 ? -11.505 11.122 8.083 1.00 94.56 100 GLU A N 1
ATOM 761 C CA . GLU A 1 100 ? -12.777 11.812 8.308 1.00 94.56 100 GLU A CA 1
ATOM 762 C C . GLU A 1 100 ? -13.902 10.849 8.703 1.00 94.56 100 GLU A C 1
ATOM 764 O O . GLU A 1 100 ? -14.642 11.120 9.649 1.00 94.56 100 GLU A O 1
ATOM 769 N N . SER A 1 101 ? -14.017 9.708 8.014 1.00 93.81 101 SER A N 1
ATOM 770 C CA . SER A 1 101 ? -15.116 8.758 8.238 1.00 93.81 101 SER A CA 1
ATOM 771 C C . SER A 1 101 ? -14.998 7.954 9.531 1.00 93.81 101 SER A C 1
ATOM 773 O O . SER A 1 101 ? -16.025 7.596 10.109 1.00 93.81 101 SER A O 1
ATOM 775 N N . LEU A 1 102 ? -13.779 7.655 9.996 1.00 94.62 102 LEU A N 1
ATOM 776 C CA . LEU A 1 102 ? -13.586 6.779 11.152 1.00 94.62 102 LEU A CA 1
ATOM 777 C C . LEU A 1 102 ? -12.539 7.293 12.143 1.00 94.62 102 LEU A C 1
ATOM 779 O O . LEU A 1 102 ? -12.830 7.428 13.333 1.00 94.62 102 LEU A O 1
ATOM 783 N N . PHE A 1 103 ? -11.306 7.557 11.706 1.00 94.81 103 PHE A N 1
ATOM 784 C CA . PHE A 1 103 ? -10.191 7.676 12.655 1.00 94.81 103 PHE A CA 1
ATOM 785 C C . PHE A 1 103 ? -10.220 8.954 13.503 1.00 94.81 103 PHE A C 1
ATOM 787 O O . PHE A 1 103 ? -9.870 8.909 14.685 1.00 94.81 103 PHE A O 1
ATOM 794 N N . THR A 1 104 ? -10.671 10.080 12.951 1.00 93.19 104 THR A N 1
ATOM 795 C CA . THR A 1 104 ? -10.842 11.323 13.715 1.00 93.19 104 THR A CA 1
ATOM 796 C C . THR A 1 104 ? -11.981 11.206 14.728 1.00 93.19 104 THR A C 1
ATOM 798 O O . THR A 1 104 ? -11.839 11.673 15.861 1.00 93.19 104 THR A O 1
ATOM 801 N N . ALA A 1 105 ? -13.079 10.531 14.376 1.00 91.50 105 ALA A N 1
ATOM 802 C CA . ALA A 1 105 ? -14.174 10.262 15.306 1.00 91.50 105 ALA A CA 1
ATOM 803 C C . ALA A 1 105 ? -13.718 9.348 16.458 1.00 91.50 105 ALA A C 1
ATOM 805 O O . ALA A 1 105 ? -13.940 9.670 17.626 1.00 91.50 105 ALA A O 1
ATOM 806 N N . LEU A 1 106 ? -12.976 8.277 16.150 1.00 93.31 106 LEU A N 1
ATOM 807 C CA . LEU A 1 106 ? -12.397 7.377 17.155 1.00 93.31 106 LEU A CA 1
ATOM 808 C C . LEU A 1 106 ? -11.457 8.095 18.129 1.00 93.31 106 LEU A C 1
ATOM 810 O O . LEU A 1 106 ? -11.364 7.699 19.289 1.00 93.31 106 LEU A O 1
ATOM 814 N N . GLY A 1 107 ? -10.752 9.141 17.698 1.00 90.25 107 GLY A N 1
ATOM 815 C CA . GLY A 1 107 ? -9.883 9.929 18.576 1.00 90.25 107 GLY A CA 1
ATOM 816 C C . GLY A 1 107 ? -10.639 10.636 19.707 1.00 90.25 107 GLY A C 1
ATOM 817 O O . GLY A 1 107 ? -10.097 10.771 20.800 1.00 90.25 107 GLY A O 1
ATOM 818 N N . LYS A 1 108 ? -11.895 11.027 19.460 1.00 92.38 108 LYS A N 1
ATOM 819 C CA . LYS A 1 108 ? -12.720 11.851 20.362 1.00 92.38 108 LYS A CA 1
ATOM 820 C C . LYS A 1 108 ? -13.614 11.041 21.307 1.00 92.38 108 LYS A C 1
ATOM 822 O O . LYS A 1 108 ? -14.117 11.593 22.277 1.00 92.38 108 LYS A O 1
ATOM 827 N N . MET A 1 109 ? -13.836 9.763 21.008 1.00 94.00 109 MET A N 1
ATOM 828 C CA . MET A 1 109 ? -14.702 8.874 21.791 1.00 94.00 109 MET A CA 1
ATOM 829 C C . MET A 1 109 ? -14.029 8.393 23.083 1.00 94.00 109 MET A C 1
ATOM 831 O O . MET A 1 109 ? -12.799 8.329 23.165 1.00 94.00 109 MET A O 1
ATOM 835 N N . ASP A 1 110 ? -14.829 7.981 24.068 1.00 94.38 110 ASP A N 1
ATOM 836 C CA . ASP A 1 110 ? -14.329 7.235 25.227 1.00 94.38 110 ASP A CA 1
ATOM 837 C C . ASP A 1 110 ? -14.006 5.768 24.869 1.00 94.38 110 ASP A C 1
ATOM 839 O O . ASP A 1 110 ? -14.301 5.283 23.773 1.00 94.38 110 ASP A O 1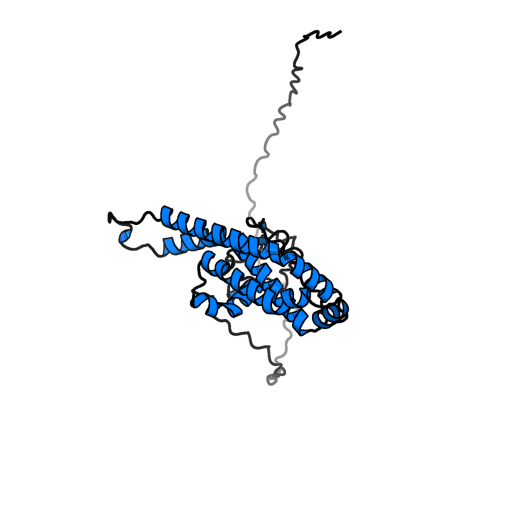
ATOM 843 N N . LEU A 1 111 ? -13.355 5.038 25.780 1.00 91.75 111 LEU A N 1
ATOM 844 C CA . LEU A 1 111 ? -12.917 3.662 25.522 1.00 91.75 111 LEU A CA 1
ATOM 845 C C . LEU A 1 111 ? -14.082 2.697 25.236 1.00 91.75 111 LEU A C 1
ATOM 847 O O . LEU A 1 111 ? -13.972 1.861 24.337 1.00 91.75 111 LEU A O 1
ATOM 851 N N . LYS A 1 112 ? -15.194 2.814 25.970 1.00 92.62 112 LYS A N 1
ATOM 852 C CA . LYS A 1 112 ? -16.347 1.912 25.845 1.00 92.62 112 LYS A CA 1
ATOM 853 C C . LYS A 1 112 ? -17.053 2.129 24.508 1.00 92.62 112 LYS A C 1
ATOM 855 O O . LYS A 1 112 ? -17.372 1.166 23.812 1.00 92.62 112 LYS A O 1
ATOM 860 N N . GLN A 1 113 ? -17.227 3.388 24.114 1.00 93.88 113 GLN A N 1
ATOM 861 C CA . GLN A 1 113 ? -17.774 3.770 22.813 1.00 93.88 113 GLN A CA 1
ATOM 862 C C . GLN A 1 113 ? -16.910 3.245 21.660 1.00 93.88 113 GLN A C 1
ATOM 864 O O . GLN A 1 113 ? -17.446 2.665 20.714 1.00 93.88 113 GLN A O 1
ATOM 869 N N . LYS A 1 114 ? -15.576 3.378 21.753 1.00 93.31 114 LYS A N 1
ATOM 870 C CA . LYS A 1 114 ? -14.652 2.834 20.740 1.00 93.31 114 LYS A CA 1
ATOM 871 C C . LYS A 1 114 ? -14.802 1.326 20.592 1.00 93.31 114 LYS A C 1
ATOM 873 O O . LYS A 1 114 ? -14.884 0.843 19.468 1.00 93.31 114 LYS A O 1
ATOM 878 N N . GLN A 1 115 ? -14.851 0.591 21.702 1.00 92.00 115 GLN A N 1
ATOM 879 C CA . GLN A 1 115 ? -15.007 -0.866 21.678 1.00 92.00 115 GLN A CA 1
ATOM 880 C C . GLN A 1 115 ? -16.330 -1.282 21.028 1.00 92.00 115 GLN A C 1
ATOM 882 O O . GLN A 1 115 ? -16.328 -2.143 20.154 1.00 92.00 115 GLN A O 1
ATOM 887 N N . MET A 1 116 ? -17.440 -0.628 21.385 1.00 93.12 116 MET A N 1
ATOM 888 C CA . MET A 1 116 ? -18.746 -0.906 20.777 1.00 93.12 116 MET A CA 1
ATOM 889 C C . MET A 1 116 ? -18.757 -0.632 19.267 1.00 93.12 116 MET A C 1
ATOM 891 O O . MET A 1 116 ? -19.234 -1.463 18.497 1.00 93.12 116 MET A O 1
ATOM 895 N N . LEU A 1 117 ? -18.209 0.507 18.830 1.00 94.38 117 LEU A N 1
ATOM 896 C CA . LEU A 1 117 ? -18.150 0.859 17.411 1.00 94.38 117 LEU A CA 1
ATOM 897 C C . LEU A 1 117 ? -17.249 -0.099 16.623 1.00 94.38 117 LEU A C 1
ATOM 899 O O . LEU A 1 117 ? -17.613 -0.515 15.526 1.00 94.38 117 LEU A O 1
ATOM 903 N N . LEU A 1 118 ? -16.079 -0.454 17.159 1.00 94.25 118 LEU A N 1
ATOM 904 C CA . LEU A 1 118 ? -15.109 -1.318 16.479 1.00 94.25 118 LEU A CA 1
ATOM 905 C C . LEU A 1 118 ? -15.522 -2.795 16.460 1.00 94.25 118 LEU A C 1
ATOM 907 O O . LEU A 1 118 ? -15.124 -3.508 15.544 1.00 94.25 118 LEU A O 1
ATOM 911 N N . ALA A 1 119 ? -16.356 -3.231 17.407 1.00 92.75 119 ALA A N 1
ATOM 912 C CA . ALA A 1 119 ? -16.984 -4.551 17.384 1.00 92.75 119 ALA A CA 1
ATOM 913 C C . ALA A 1 119 ? -18.111 -4.665 16.341 1.00 92.75 119 ALA A C 1
ATOM 915 O O . ALA A 1 119 ? -18.577 -5.765 16.050 1.00 92.75 119 ALA A O 1
ATOM 916 N N . HIS A 1 120 ? -18.572 -3.548 15.767 1.00 94.62 120 HIS A N 1
ATOM 917 C CA . HIS A 1 120 ? -19.635 -3.572 14.772 1.00 94.62 120 HIS A CA 1
ATOM 918 C C . HIS A 1 120 ? -19.137 -4.160 13.430 1.00 94.62 120 HIS A C 1
ATOM 920 O O . HIS A 1 120 ? -18.101 -3.714 12.918 1.00 94.62 120 HIS A O 1
ATOM 926 N N . PRO A 1 121 ? -19.886 -5.077 12.778 1.00 94.19 121 PRO A N 1
ATOM 927 C CA . PRO A 1 121 ? -19.461 -5.717 11.527 1.00 94.19 121 PRO A CA 1
ATOM 928 C C . PRO A 1 121 ? -19.122 -4.736 10.396 1.00 94.19 121 PRO A C 1
ATOM 930 O O . PRO A 1 121 ? -18.191 -4.971 9.626 1.00 94.19 121 PRO A O 1
ATOM 933 N N . ALA A 1 122 ? -19.831 -3.605 10.313 1.00 94.69 122 ALA A N 1
ATOM 934 C CA . ALA A 1 122 ? -19.547 -2.576 9.307 1.00 94.69 122 ALA A CA 1
ATOM 935 C C . ALA A 1 122 ? -18.175 -1.907 9.517 1.00 94.69 122 ALA A C 1
ATOM 937 O O . ALA A 1 122 ? -17.448 -1.689 8.549 1.00 94.69 122 ALA A O 1
ATOM 938 N N . SER A 1 123 ? -17.785 -1.637 10.768 1.00 95.00 123 SER A N 1
ATOM 939 C CA . SER A 1 123 ? -16.463 -1.088 11.101 1.00 95.00 123 SER A CA 1
ATOM 940 C C . SER A 1 123 ? -15.364 -2.084 10.753 1.00 95.00 123 SER A C 1
ATOM 942 O O . SER A 1 123 ? -14.337 -1.721 10.182 1.00 95.00 123 SER A O 1
ATOM 944 N N . HIS A 1 124 ? -15.612 -3.363 11.029 1.00 95.19 124 HIS A N 1
ATOM 945 C CA . HIS A 1 124 ? -14.706 -4.442 10.672 1.00 95.19 124 HIS A CA 1
ATOM 946 C C . HIS A 1 124 ? -14.518 -4.556 9.149 1.00 95.19 124 HIS A C 1
ATOM 948 O O . HIS A 1 124 ? -13.390 -4.609 8.653 1.00 95.19 124 HIS A O 1
ATOM 954 N N . GLN A 1 125 ? -15.613 -4.529 8.382 1.00 95.38 125 GLN A N 1
ATOM 955 C CA . GLN A 1 125 ? -15.566 -4.541 6.918 1.00 95.38 125 GLN A CA 1
ATOM 956 C C . GLN A 1 125 ? -14.836 -3.313 6.361 1.00 95.38 125 GLN A C 1
ATOM 958 O O . GLN A 1 125 ? -14.022 -3.449 5.444 1.00 95.38 125 GLN A O 1
ATOM 963 N N . PHE A 1 126 ? -15.084 -2.133 6.935 1.00 96.44 126 PHE A N 1
ATOM 964 C CA . PHE A 1 126 ? -14.392 -0.901 6.573 1.00 96.44 126 PHE A CA 1
ATOM 965 C C . PHE A 1 126 ? -12.880 -1.021 6.793 1.00 96.44 126 PHE A C 1
ATOM 967 O O . PHE A 1 126 ? -12.111 -0.761 5.868 1.00 96.44 126 PHE A O 1
ATOM 974 N N . LEU A 1 127 ? -12.444 -1.468 7.977 1.00 97.00 127 LEU A N 1
ATOM 975 C CA . LEU A 1 127 ? -11.023 -1.640 8.292 1.00 97.00 127 LEU A CA 1
ATOM 976 C C . LEU A 1 127 ? -10.363 -2.672 7.374 1.00 97.00 127 LEU A C 1
ATOM 978 O O . LEU A 1 127 ? -9.280 -2.411 6.856 1.00 97.00 127 LEU A O 1
ATOM 982 N N . LYS A 1 128 ? -11.026 -3.801 7.094 1.00 95.69 128 LYS A N 1
ATOM 983 C CA . LYS A 1 128 ? -10.526 -4.810 6.147 1.00 95.69 128 LYS A CA 1
ATOM 984 C C . LYS A 1 128 ? -10.326 -4.220 4.749 1.00 95.69 128 LYS A C 1
ATOM 986 O O . LYS A 1 128 ? -9.271 -4.410 4.145 1.00 95.69 128 LYS A O 1
ATOM 991 N N . ALA A 1 129 ? -11.313 -3.480 4.242 1.00 95.69 129 ALA A N 1
ATOM 992 C CA . ALA A 1 129 ? -11.219 -2.822 2.941 1.00 95.69 129 ALA A CA 1
ATOM 993 C C . ALA A 1 129 ? -10.122 -1.746 2.922 1.00 95.69 129 ALA A C 1
ATOM 995 O O . ALA A 1 129 ? -9.375 -1.644 1.948 1.00 95.69 129 ALA A O 1
ATOM 996 N N . TYR A 1 130 ? -9.995 -0.971 4.001 1.00 97.31 130 TYR A N 1
ATOM 997 C CA . TYR A 1 130 ? -8.970 0.057 4.146 1.00 97.31 130 TYR A CA 1
ATOM 998 C C . TYR A 1 130 ? -7.557 -0.538 4.145 1.00 97.31 130 TYR A C 1
ATOM 1000 O O . TYR A 1 130 ? -6.712 -0.104 3.365 1.00 97.31 130 TYR A O 1
ATOM 1008 N N . LEU A 1 131 ? -7.324 -1.594 4.928 1.00 96.62 131 LEU A N 1
ATOM 1009 C CA . LEU A 1 131 ? -6.050 -2.315 4.948 1.00 96.62 131 LEU A CA 1
ATOM 1010 C C . LEU A 1 131 ? -5.709 -2.902 3.578 1.00 96.62 131 LEU A C 1
ATOM 1012 O O . LEU A 1 131 ? -4.577 -2.758 3.129 1.00 96.62 131 LEU A O 1
ATOM 1016 N N . GLY A 1 132 ? -6.694 -3.459 2.865 1.00 95.88 132 GLY A N 1
ATOM 1017 C CA . GLY A 1 132 ? -6.503 -3.918 1.488 1.00 95.88 132 GLY A CA 1
ATOM 1018 C C . GLY A 1 132 ? -6.015 -2.807 0.548 1.00 95.88 132 GLY A C 1
ATOM 1019 O O . GLY A 1 132 ? -5.128 -3.039 -0.272 1.00 95.88 132 GLY A O 1
ATOM 1020 N N . ARG A 1 133 ? -6.524 -1.574 0.694 1.00 96.50 133 ARG A N 1
ATOM 1021 C CA . ARG A 1 133 ? -6.037 -0.409 -0.071 1.00 96.50 133 ARG A CA 1
ATOM 1022 C C . ARG A 1 133 ? -4.609 -0.030 0.325 1.00 96.50 133 ARG A C 1
ATOM 1024 O O . ARG A 1 133 ? -3.806 0.246 -0.561 1.00 96.50 133 ARG A O 1
ATOM 1031 N N . CYS A 1 134 ? -4.271 -0.059 1.614 1.00 97.50 134 CYS A N 1
ATOM 1032 C CA . CYS A 1 134 ? -2.906 0.188 2.091 1.00 97.50 134 CYS A CA 1
ATOM 1033 C C . CYS A 1 134 ? -1.912 -0.867 1.571 1.00 97.50 134 CYS A C 1
ATOM 1035 O O . CYS A 1 134 ? -0.802 -0.519 1.177 1.00 97.50 134 CYS A O 1
ATOM 1037 N N . THR A 1 135 ? -2.312 -2.138 1.495 1.00 97.25 135 THR A N 1
ATOM 1038 C CA . THR A 1 135 ? -1.510 -3.203 0.873 1.00 97.25 135 THR A CA 1
ATOM 1039 C C . THR A 1 135 ? -1.256 -2.914 -0.605 1.00 97.25 135 THR A C 1
ATOM 1041 O O . THR A 1 135 ? -0.115 -2.970 -1.055 1.00 97.25 135 THR A O 1
ATOM 1044 N N . VAL A 1 136 ? -2.290 -2.524 -1.360 1.00 97.69 136 VAL A N 1
ATOM 1045 C CA . VAL A 1 136 ? -2.140 -2.161 -2.781 1.00 97.69 136 VAL A CA 1
ATOM 1046 C C . VAL A 1 136 ? -1.230 -0.944 -2.956 1.00 97.69 136 VAL A C 1
ATOM 1048 O O . VAL A 1 136 ? -0.390 -0.936 -3.853 1.00 97.69 136 VAL A O 1
ATOM 1051 N N . MET A 1 137 ? -1.338 0.055 -2.076 1.00 97.94 137 MET A N 1
ATOM 1052 C CA . MET A 1 137 ? -0.422 1.198 -2.037 1.00 97.94 137 MET A CA 1
ATOM 1053 C C . MET A 1 137 ? 1.031 0.740 -1.889 1.00 97.94 137 MET A C 1
ATOM 1055 O O . MET A 1 137 ? 1.889 1.138 -2.675 1.00 97.94 137 MET A O 1
ATOM 1059 N N . ALA A 1 138 ? 1.302 -0.143 -0.926 1.00 98.00 138 ALA A N 1
ATOM 1060 C CA . ALA A 1 138 ? 2.635 -0.680 -0.687 1.00 98.00 138 ALA A CA 1
ATOM 1061 C C . ALA A 1 138 ? 3.159 -1.490 -1.884 1.00 98.00 138 ALA A C 1
ATOM 1063 O O . ALA A 1 138 ? 4.315 -1.334 -2.276 1.00 98.00 138 ALA A O 1
ATOM 1064 N N . HIS A 1 139 ? 2.302 -2.302 -2.509 1.00 97.94 139 HIS A N 1
ATOM 1065 C CA . HIS A 1 139 ? 2.633 -3.046 -3.725 1.00 97.94 139 HIS A CA 1
ATOM 1066 C C . HIS A 1 139 ? 2.987 -2.120 -4.889 1.00 97.94 139 HIS A C 1
ATOM 1068 O O . HIS A 1 139 ? 3.964 -2.379 -5.587 1.00 97.94 139 HIS A O 1
ATOM 1074 N N . ILE A 1 140 ? 2.226 -1.041 -5.105 1.00 97.50 140 ILE A N 1
ATOM 1075 C CA . ILE A 1 140 ? 2.517 -0.054 -6.156 1.00 97.50 140 ILE A CA 1
ATOM 1076 C C . ILE A 1 140 ? 3.857 0.631 -5.875 1.00 97.50 140 ILE A C 1
ATOM 1078 O O . ILE A 1 140 ? 4.687 0.713 -6.776 1.00 97.50 140 ILE A O 1
ATOM 1082 N N . ILE A 1 141 ? 4.112 1.062 -4.634 1.00 97.56 141 ILE A N 1
ATOM 1083 C CA . ILE A 1 141 ? 5.395 1.670 -4.249 1.00 97.56 141 ILE A CA 1
ATOM 1084 C C . ILE A 1 141 ? 6.551 0.697 -4.514 1.00 97.56 141 ILE A C 1
ATOM 1086 O O . ILE A 1 141 ? 7.565 1.102 -5.085 1.00 97.56 141 ILE A O 1
ATOM 1090 N N . ALA A 1 142 ? 6.399 -0.575 -4.142 1.00 97.50 142 ALA A N 1
ATOM 1091 C CA . ALA A 1 142 ? 7.412 -1.607 -4.339 1.00 97.50 142 ALA A CA 1
ATOM 1092 C C . ALA A 1 142 ? 7.676 -1.902 -5.825 1.00 97.50 142 ALA A C 1
ATOM 1094 O O . ALA A 1 142 ? 8.826 -1.958 -6.259 1.00 97.50 142 ALA A O 1
ATOM 1095 N N . GLY A 1 143 ? 6.614 -2.061 -6.615 1.00 95.75 143 GLY A N 1
ATOM 1096 C CA . GLY A 1 143 ? 6.703 -2.490 -8.006 1.00 95.75 143 GLY A CA 1
ATOM 1097 C C . GLY A 1 143 ? 6.854 -1.363 -9.031 1.00 95.75 143 GLY A C 1
ATOM 1098 O O . GLY A 1 143 ? 7.142 -1.659 -10.191 1.00 95.75 143 GLY A O 1
ATOM 1099 N N . ARG A 1 144 ? 6.737 -0.079 -8.645 1.00 93.38 144 ARG A N 1
ATOM 1100 C CA . ARG A 1 144 ? 6.750 1.074 -9.576 1.00 93.38 144 ARG A CA 1
ATOM 1101 C C . ARG A 1 144 ? 7.913 1.057 -10.568 1.00 93.38 144 ARG A C 1
ATOM 1103 O O . ARG A 1 144 ? 7.704 1.259 -11.758 1.00 93.38 144 ARG A O 1
ATOM 1110 N N . LYS A 1 145 ? 9.129 0.725 -10.115 1.00 89.12 145 LYS A N 1
ATOM 1111 C CA . LYS A 1 145 ? 10.330 0.688 -10.972 1.00 89.12 145 LYS A CA 1
ATOM 1112 C C . LYS A 1 145 ? 10.266 -0.448 -11.995 1.00 89.12 145 LYS A C 1
ATOM 1114 O O . LYS A 1 145 ? 10.624 -0.256 -13.158 1.00 89.12 145 LYS A O 1
ATOM 1119 N N . SER A 1 146 ? 9.789 -1.619 -11.575 1.00 88.88 146 SER A N 1
ATOM 1120 C CA . SER A 1 146 ? 9.569 -2.774 -12.452 1.00 88.88 146 SER A CA 1
ATOM 1121 C C . SER A 1 146 ? 8.462 -2.489 -13.465 1.00 88.88 146 SER A C 1
ATOM 1123 O O . SER A 1 146 ? 8.622 -2.779 -14.653 1.00 88.88 146 SER A O 1
ATOM 1125 N N . ARG A 1 147 ? 7.379 -1.839 -13.019 1.00 88.94 147 ARG A N 1
ATOM 1126 C CA . ARG A 1 147 ? 6.278 -1.397 -13.877 1.00 88.94 147 ARG A CA 1
ATOM 1127 C C . ARG A 1 147 ? 6.753 -0.388 -14.918 1.00 88.94 147 ARG A C 1
ATOM 1129 O O . ARG A 1 147 ? 6.523 -0.599 -16.101 1.00 88.94 147 ARG A O 1
ATOM 1136 N N . TRP A 1 148 ? 7.502 0.634 -14.505 1.00 81.00 148 TRP A N 1
ATOM 1137 C CA . TRP A 1 148 ? 8.081 1.625 -15.409 1.00 81.00 148 TRP A CA 1
ATOM 1138 C C . TRP A 1 148 ? 8.970 0.978 -16.474 1.00 81.00 148 TRP A C 1
ATOM 1140 O O . TRP A 1 148 ? 8.852 1.277 -17.660 1.00 81.00 148 TRP A O 1
ATOM 1150 N N . LYS A 1 149 ? 9.830 0.031 -16.075 1.00 81.19 149 LYS A N 1
ATOM 1151 C CA . LYS A 1 149 ? 10.677 -0.717 -17.012 1.00 81.19 149 LYS A CA 1
ATOM 1152 C C . LYS A 1 149 ? 9.834 -1.469 -18.049 1.00 81.19 149 LYS A C 1
ATOM 1154 O O . LYS A 1 149 ? 10.136 -1.382 -19.237 1.00 81.19 149 LYS A O 1
ATOM 1159 N N . ARG A 1 150 ? 8.769 -2.159 -17.623 1.00 82.25 150 ARG A N 1
ATOM 1160 C CA . ARG A 1 150 ? 7.820 -2.842 -18.520 1.00 82.25 150 ARG A CA 1
ATOM 1161 C C . ARG A 1 150 ? 7.141 -1.858 -19.473 1.00 82.25 150 ARG A C 1
ATOM 1163 O O . ARG A 1 150 ? 7.164 -2.069 -20.681 1.00 82.25 150 ARG A O 1
ATOM 1170 N N . ASP A 1 151 ? 6.572 -0.784 -18.942 1.00 76.62 151 ASP A N 1
ATOM 1171 C CA . ASP A 1 151 ? 5.801 0.190 -19.718 1.00 76.62 151 ASP A CA 1
ATOM 1172 C C . ASP A 1 151 ? 6.698 0.942 -20.722 1.00 76.62 151 ASP A C 1
ATOM 1174 O O . ASP A 1 151 ? 6.295 1.213 -21.857 1.00 76.62 151 ASP A O 1
ATOM 1178 N N . ARG A 1 152 ? 7.967 1.189 -20.366 1.00 73.50 152 ARG A N 1
ATOM 1179 C CA . ARG A 1 152 ? 8.986 1.709 -21.285 1.00 73.50 152 ARG A CA 1
ATOM 1180 C C . ARG A 1 152 ? 9.227 0.758 -22.455 1.00 73.50 152 ARG A C 1
ATOM 1182 O O . ARG A 1 152 ? 9.193 1.213 -23.594 1.00 73.50 152 ARG A O 1
ATOM 1189 N N . PHE A 1 153 ? 9.445 -0.533 -22.204 1.00 68.19 153 PHE A N 1
ATOM 1190 C CA . PHE A 1 153 ? 9.635 -1.508 -23.285 1.00 68.19 153 PHE A CA 1
ATOM 1191 C C . PHE A 1 153 ? 8.401 -1.607 -24.188 1.00 68.19 153 PHE A C 1
ATOM 1193 O O . PHE A 1 153 ? 8.534 -1.575 -25.413 1.00 68.19 153 PHE A O 1
ATOM 1200 N N . LEU A 1 154 ? 7.201 -1.631 -23.600 1.00 66.81 154 LEU A N 1
ATOM 1201 C CA . LEU A 1 154 ? 5.948 -1.640 -24.356 1.00 66.81 154 LEU A CA 1
ATOM 1202 C C . LEU A 1 154 ? 5.826 -0.390 -25.244 1.00 66.81 154 LEU A C 1
ATOM 1204 O O . LEU A 1 154 ? 5.625 -0.508 -26.452 1.00 66.81 154 LEU A O 1
ATOM 1208 N N . SER A 1 155 ? 6.067 0.804 -24.696 1.00 65.81 155 SER A N 1
ATOM 1209 C CA . SER A 1 155 ? 5.998 2.059 -25.460 1.00 65.81 155 SER A CA 1
ATOM 1210 C C . SER A 1 155 ? 7.128 2.246 -26.484 1.00 65.81 155 SER A C 1
ATOM 1212 O O . SER A 1 155 ? 7.016 3.101 -27.360 1.00 65.81 155 SER A O 1
ATOM 1214 N N . GLN A 1 156 ? 8.229 1.492 -26.393 1.00 62.53 156 GLN A N 1
ATOM 1215 C CA . GLN A 1 156 ? 9.271 1.444 -27.426 1.00 62.53 156 GLN A CA 1
ATOM 1216 C C . GLN A 1 156 ? 8.872 0.519 -28.581 1.00 62.53 156 GLN A C 1
ATOM 1218 O O . GLN A 1 156 ? 9.068 0.881 -29.738 1.00 62.53 156 GLN A O 1
ATOM 1223 N N . SER A 1 157 ? 8.256 -0.630 -28.286 1.00 56.03 157 SER A N 1
ATOM 1224 C CA . SER A 1 157 ? 7.806 -1.588 -29.308 1.00 56.03 157 SER A CA 1
ATOM 1225 C C . SER A 1 157 ? 6.710 -1.026 -30.228 1.00 56.03 157 SER A C 1
ATOM 1227 O O . SER A 1 157 ? 6.679 -1.333 -31.414 1.00 56.03 157 SER A O 1
ATOM 1229 N N . MET A 1 158 ? 5.874 -0.113 -29.718 1.00 55.69 158 MET A N 1
ATOM 1230 C CA . MET A 1 158 ? 4.833 0.580 -30.493 1.00 55.69 158 MET A CA 1
ATOM 1231 C C . MET A 1 158 ? 5.360 1.740 -31.361 1.00 55.69 158 MET A C 1
ATOM 1233 O O . MET A 1 158 ? 4.598 2.334 -32.117 1.00 55.69 158 MET A O 1
ATOM 1237 N N . ARG A 1 159 ? 6.647 2.104 -31.248 1.00 53.28 159 ARG A N 1
ATOM 1238 C CA . ARG A 1 159 ? 7.261 3.261 -31.932 1.00 53.28 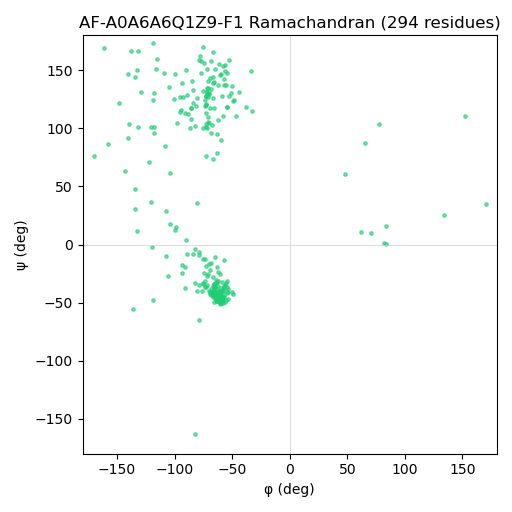159 ARG A CA 1
ATOM 1239 C C . ARG A 1 159 ? 8.029 2.899 -33.208 1.00 53.28 159 ARG A C 1
ATOM 1241 O O . ARG A 1 159 ? 8.774 3.736 -33.715 1.00 53.28 159 ARG A O 1
ATOM 1248 N N . ILE A 1 160 ? 7.842 1.695 -33.755 1.00 52.78 160 ILE A N 1
ATOM 1249 C CA . ILE A 1 160 ? 8.366 1.320 -35.079 1.00 52.78 160 ILE A CA 1
ATOM 1250 C C . ILE A 1 160 ? 7.535 2.049 -36.151 1.00 52.78 160 ILE A C 1
ATOM 1252 O O . ILE A 1 160 ? 6.636 1.495 -36.772 1.00 52.78 160 ILE A O 1
ATOM 1256 N N . GLY A 1 161 ? 7.805 3.340 -36.316 1.00 56.41 161 GLY A N 1
ATOM 1257 C CA . GLY A 1 161 ? 7.280 4.199 -37.371 1.00 56.41 161 GLY A CA 1
ATOM 1258 C C . GLY A 1 161 ? 8.398 5.099 -37.919 1.00 56.41 161 GLY A C 1
ATOM 1259 O O . GLY A 1 161 ? 9.449 5.216 -37.280 1.00 56.41 161 GLY A O 1
ATOM 1260 N N . PRO A 1 162 ? 8.202 5.762 -39.075 1.00 49.19 162 PRO A N 1
ATOM 1261 C CA . PRO A 1 162 ? 9.269 6.405 -39.861 1.00 49.19 162 PRO A CA 1
ATOM 1262 C C . PRO A 1 162 ? 10.114 7.459 -39.117 1.00 49.19 162 PRO A C 1
ATOM 1264 O O . PRO A 1 162 ? 11.185 7.835 -39.584 1.00 49.19 162 PRO A O 1
ATOM 1267 N N . ALA A 1 163 ? 9.679 7.921 -37.940 1.00 51.91 163 ALA A N 1
ATOM 1268 C CA . ALA A 1 163 ? 10.420 8.845 -37.081 1.00 51.91 163 ALA A CA 1
ATOM 1269 C C . ALA A 1 163 ? 11.755 8.281 -36.547 1.00 51.91 163 ALA A C 1
ATOM 1271 O O . ALA A 1 163 ? 12.629 9.057 -36.164 1.00 51.91 163 ALA A O 1
ATOM 1272 N N . ALA A 1 164 ? 11.948 6.956 -36.554 1.00 52.16 164 ALA A N 1
ATOM 1273 C CA . ALA A 1 164 ? 13.237 6.337 -36.233 1.00 52.16 164 ALA A CA 1
ATOM 1274 C C . ALA A 1 164 ? 14.278 6.460 -37.369 1.00 52.16 164 ALA A C 1
ATOM 1276 O O . ALA A 1 164 ? 15.459 6.218 -37.134 1.00 52.16 164 ALA A O 1
ATOM 1277 N N . ALA A 1 165 ? 13.863 6.853 -38.582 1.00 51.25 165 ALA A N 1
ATOM 1278 C CA . ALA A 1 165 ? 14.676 6.784 -39.799 1.00 51.25 165 ALA A CA 1
ATOM 1279 C C . ALA A 1 165 ? 15.256 8.129 -40.296 1.00 51.25 165 ALA A C 1
ATOM 1281 O O . ALA A 1 165 ? 15.702 8.196 -41.436 1.00 51.25 165 ALA A O 1
ATOM 1282 N N . GLY A 1 166 ? 15.315 9.188 -39.471 1.00 51.31 166 GLY A N 1
ATOM 1283 C CA . GLY A 1 166 ? 16.194 10.337 -39.786 1.00 51.31 166 GLY A CA 1
ATOM 1284 C C . GLY A 1 166 ? 15.649 11.764 -39.649 1.00 51.31 166 GLY A C 1
ATOM 1285 O O . GLY A 1 166 ? 16.181 12.668 -40.287 1.00 51.31 166 GLY A O 1
ATOM 1286 N N . GLY A 1 167 ? 14.643 12.031 -38.815 1.00 48.91 167 GLY A N 1
ATOM 1287 C CA . GLY A 1 167 ? 14.195 13.407 -38.555 1.00 48.91 167 GLY A CA 1
ATOM 1288 C C . GLY A 1 167 ? 14.904 14.054 -37.359 1.00 48.91 167 GLY A C 1
ATOM 1289 O O . GLY A 1 167 ? 14.673 13.653 -36.220 1.00 48.91 167 GLY A O 1
ATOM 1290 N N . LYS A 1 168 ? 15.728 15.089 -37.583 1.00 51.69 168 LYS A N 1
ATOM 1291 C CA . LYS A 1 168 ? 16.244 15.997 -36.534 1.00 51.69 168 LYS A CA 1
ATOM 1292 C C . LYS A 1 168 ? 15.072 16.700 -35.828 1.00 51.69 168 LYS A C 1
ATOM 1294 O O . LYS A 1 168 ? 14.637 17.762 -36.253 1.00 51.69 168 LYS A O 1
ATOM 1299 N N . GLY A 1 169 ? 14.553 16.096 -34.763 1.00 56.41 169 GLY A N 1
ATOM 1300 C CA . GLY A 1 169 ? 13.424 16.647 -34.005 1.00 56.41 169 GLY A CA 1
ATOM 1301 C C . GLY A 1 169 ? 12.851 15.690 -32.962 1.00 56.41 169 GLY A C 1
ATOM 1302 O O . GLY A 1 169 ? 11.644 15.639 -32.773 1.00 56.41 169 GLY A O 1
ATOM 1303 N N . GLY A 1 170 ? 13.690 14.876 -32.317 1.00 58.72 170 GLY A N 1
ATOM 1304 C CA . GLY A 1 170 ? 13.262 13.989 -31.236 1.00 58.72 170 GLY A CA 1
ATOM 1305 C C . GLY A 1 170 ? 13.504 14.645 -29.883 1.00 58.72 170 GLY A C 1
ATOM 1306 O O . GLY A 1 170 ? 14.656 14.840 -29.495 1.00 58.72 170 GLY A O 1
ATOM 1307 N N . MET A 1 171 ? 12.443 14.970 -29.141 1.00 61.03 171 MET A N 1
ATOM 1308 C CA . MET A 1 171 ? 12.564 15.320 -27.724 1.00 61.03 171 MET A CA 1
ATOM 1309 C C . MET A 1 171 ? 13.378 14.227 -27.015 1.00 61.03 171 MET A C 1
ATOM 1311 O O . MET A 1 171 ? 13.119 13.039 -27.208 1.00 61.03 171 MET A O 1
ATOM 1315 N N . LYS A 1 172 ? 14.400 14.608 -26.236 1.00 63.25 172 LYS A N 1
ATOM 1316 C CA . LYS A 1 172 ? 15.311 13.656 -25.580 1.00 63.25 172 LYS A CA 1
ATOM 1317 C C . LYS A 1 172 ? 14.505 12.817 -24.582 1.00 63.25 172 LYS A C 1
ATOM 1319 O O . LYS A 1 172 ? 14.295 13.241 -23.452 1.00 63.25 172 LYS A O 1
ATOM 1324 N N . LEU A 1 173 ? 14.057 11.634 -25.004 1.00 62.84 173 LEU A N 1
ATOM 1325 C CA . LEU A 1 173 ? 13.166 10.743 -24.244 1.00 62.84 173 LEU A CA 1
ATOM 1326 C C . LEU A 1 173 ? 13.721 10.407 -22.852 1.00 62.84 173 LEU A C 1
ATOM 1328 O O . LEU A 1 173 ? 12.975 10.334 -21.886 1.00 62.84 173 LEU A O 1
ATOM 1332 N N . ALA A 1 174 ? 15.050 10.346 -22.719 1.00 62.47 174 ALA A N 1
ATOM 1333 C CA . ALA A 1 174 ? 15.717 10.178 -21.430 1.00 62.47 174 ALA A CA 1
ATOM 1334 C C . ALA A 1 174 ? 15.424 11.308 -20.416 1.00 62.47 174 ALA A C 1
ATOM 1336 O O . ALA A 1 174 ? 15.552 11.094 -19.215 1.00 62.47 174 ALA A O 1
ATOM 1337 N N . GLY A 1 175 ?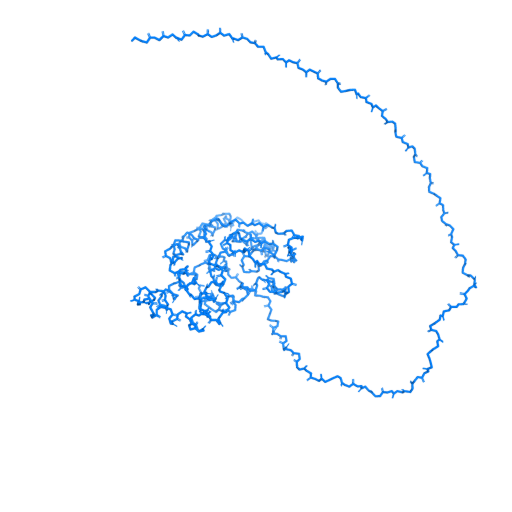 15.080 12.515 -20.874 1.00 64.94 175 GLY A N 1
ATOM 1338 C CA . GLY A 1 175 ? 14.663 13.629 -20.018 1.00 64.94 175 GLY A CA 1
ATOM 1339 C C . GLY A 1 175 ? 13.228 13.476 -19.510 1.00 64.94 175 GLY A C 1
ATOM 1340 O O . GLY A 1 175 ? 12.982 13.728 -18.335 1.00 64.94 175 GLY A O 1
ATOM 1341 N N . ILE A 1 176 ? 12.316 12.997 -20.364 1.00 68.19 176 ILE A N 1
ATOM 1342 C CA . ILE A 1 176 ? 10.928 12.680 -19.984 1.00 68.19 176 ILE A CA 1
ATOM 1343 C C . ILE A 1 176 ? 10.921 11.538 -18.966 1.00 68.19 176 ILE A C 1
ATOM 1345 O O . ILE A 1 176 ? 10.300 11.669 -17.916 1.00 68.19 176 ILE A O 1
ATOM 1349 N N . ASP A 1 177 ? 11.697 10.477 -19.216 1.00 73.69 177 ASP A N 1
ATOM 1350 C CA . ASP A 1 177 ? 11.808 9.336 -18.302 1.00 73.69 177 ASP A CA 1
ATOM 1351 C C . ASP A 1 177 ? 12.276 9.766 -16.903 1.00 73.69 177 ASP A C 1
ATOM 1353 O O . ASP A 1 177 ? 11.738 9.327 -15.890 1.00 73.69 177 ASP A O 1
ATOM 1357 N N . LYS A 1 178 ? 13.276 10.655 -16.832 1.00 79.88 178 LYS A N 1
ATOM 1358 C CA . LYS A 1 178 ? 13.760 11.204 -15.557 1.00 79.88 178 LYS A CA 1
ATOM 1359 C C . LYS A 1 178 ? 12.709 12.075 -14.869 1.00 79.88 178 LYS A C 1
ATOM 1361 O O . LYS A 1 178 ? 12.628 12.049 -13.645 1.00 79.88 178 LYS A O 1
ATOM 1366 N N . GLY A 1 179 ? 11.935 12.841 -15.638 1.00 82.81 179 GLY A N 1
ATOM 1367 C CA . GLY A 1 179 ? 10.848 13.670 -15.123 1.00 82.81 179 GLY A CA 1
ATOM 1368 C C . GLY A 1 179 ? 9.731 12.843 -14.486 1.00 82.81 179 GLY A C 1
ATOM 1369 O O . GLY A 1 179 ? 9.318 13.158 -13.374 1.00 82.81 179 GLY A O 1
ATOM 1370 N N . GLU A 1 180 ? 9.301 11.762 -15.143 1.00 83.19 180 GLU A N 1
ATOM 1371 C CA . GLU A 1 180 ? 8.271 10.854 -14.617 1.00 83.19 180 GLU A CA 1
ATOM 1372 C C . GLU A 1 180 ? 8.752 10.107 -13.371 1.00 83.19 180 GLU A C 1
ATOM 1374 O O . GLU A 1 180 ? 8.061 10.117 -12.358 1.00 83.19 180 GLU A O 1
ATOM 1379 N N . VAL A 1 181 ? 9.974 9.563 -13.376 1.00 86.69 181 VAL A N 1
ATOM 1380 C CA . VAL A 1 181 ? 10.542 8.915 -12.178 1.00 86.69 181 VAL A CA 1
ATOM 1381 C C . VAL A 1 181 ? 10.649 9.903 -11.012 1.00 86.69 181 VAL A C 1
ATOM 1383 O O . VAL A 1 181 ? 10.277 9.576 -9.888 1.00 86.69 181 VAL A O 1
ATOM 1386 N N . ALA A 1 182 ? 11.099 11.137 -11.265 1.00 88.81 182 ALA A N 1
ATOM 1387 C CA . ALA A 1 182 ? 11.172 12.163 -10.226 1.00 88.81 182 ALA A CA 1
ATOM 1388 C C . ALA A 1 182 ? 9.784 12.580 -9.713 1.00 88.81 182 ALA A C 1
ATOM 1390 O O . ALA A 1 182 ? 9.636 12.896 -8.533 1.00 88.81 182 ALA A O 1
ATOM 1391 N N . LYS A 1 183 ? 8.768 12.596 -10.582 1.00 89.94 183 LYS A N 1
ATOM 1392 C CA . LYS A 1 183 ? 7.375 12.835 -10.192 1.00 89.94 183 LYS A CA 1
ATOM 1393 C C . LYS A 1 183 ? 6.865 11.697 -9.310 1.00 89.94 183 LYS A C 1
ATOM 1395 O O . LYS A 1 183 ? 6.362 11.972 -8.230 1.00 89.94 183 LYS A O 1
ATOM 1400 N N . GLU A 1 184 ? 7.058 10.447 -9.722 1.00 91.50 184 GLU A N 1
ATOM 1401 C CA . GLU A 1 184 ? 6.703 9.268 -8.927 1.00 91.50 184 GLU A CA 1
ATOM 1402 C C . GLU A 1 184 ? 7.361 9.292 -7.548 1.00 91.50 184 GLU A C 1
ATOM 1404 O O . GLU A 1 184 ? 6.678 9.103 -6.547 1.00 91.50 184 GLU A O 1
ATOM 1409 N N . ASP A 1 185 ? 8.665 9.563 -7.470 1.00 94.19 185 ASP A N 1
ATOM 1410 C CA . ASP A 1 185 ? 9.376 9.595 -6.192 1.00 94.19 185 ASP A CA 1
ATOM 1411 C C . ASP A 1 185 ? 8.834 10.691 -5.254 1.00 94.19 185 ASP A C 1
ATOM 1413 O O . ASP A 1 185 ? 8.712 10.448 -4.054 1.00 94.19 185 ASP A O 1
ATOM 1417 N N . ARG A 1 186 ? 8.424 11.858 -5.777 1.00 94.88 186 ARG A N 1
ATOM 1418 C CA . ARG A 1 186 ? 7.750 12.896 -4.970 1.00 94.88 186 ARG A CA 1
ATOM 1419 C C . ARG A 1 186 ? 6.402 12.420 -4.434 1.00 94.88 186 ARG A C 1
ATOM 1421 O O . ARG A 1 186 ? 6.160 12.534 -3.236 1.00 94.88 186 ARG A O 1
ATOM 1428 N N . GLU A 1 187 ? 5.567 11.837 -5.294 1.00 95.56 187 GLU A N 1
ATOM 1429 C CA . GLU A 1 187 ? 4.258 11.298 -4.899 1.00 95.56 187 GLU A CA 1
ATOM 1430 C C . GLU A 1 187 ? 4.408 10.217 -3.813 1.00 95.56 187 GLU A C 1
ATOM 1432 O O . GLU A 1 187 ? 3.649 10.187 -2.844 1.00 95.56 187 GLU A O 1
ATOM 1437 N N . VAL A 1 188 ? 5.427 9.353 -3.924 1.00 97.44 188 VAL A N 1
ATOM 1438 C CA . VAL A 1 188 ? 5.738 8.342 -2.900 1.00 97.44 188 VAL A CA 1
ATOM 1439 C C . VAL A 1 188 ? 6.094 8.997 -1.568 1.00 97.44 188 VAL A C 1
ATOM 1441 O O . VAL A 1 188 ? 5.550 8.594 -0.541 1.00 97.44 188 VAL A O 1
ATOM 1444 N N . VAL A 1 189 ? 6.982 9.996 -1.564 1.00 97.50 189 VAL A N 1
ATOM 1445 C CA . VAL A 1 189 ? 7.383 10.699 -0.333 1.00 97.50 189 VAL A CA 1
ATOM 1446 C C . VAL A 1 189 ? 6.169 11.325 0.352 1.00 97.50 189 VAL A C 1
ATOM 1448 O O . VAL A 1 189 ? 5.982 11.152 1.561 1.00 97.50 189 VAL A O 1
ATOM 1451 N N . ASP A 1 190 ? 5.310 12.001 -0.410 1.00 96.50 190 ASP A N 1
ATOM 1452 C CA . ASP A 1 190 ? 4.113 12.646 0.127 1.00 96.50 190 ASP A CA 1
ATOM 1453 C C . ASP A 1 190 ? 3.129 11.632 0.723 1.00 96.50 190 ASP A C 1
ATOM 1455 O O . ASP A 1 190 ? 2.658 11.808 1.852 1.00 96.50 190 ASP A O 1
ATOM 1459 N N . VAL A 1 191 ? 2.863 10.534 0.013 1.00 97.69 191 VAL A N 1
ATOM 1460 C CA . VAL A 1 191 ? 1.962 9.471 0.475 1.00 97.69 191 VAL A CA 1
ATOM 1461 C C . VAL A 1 191 ? 2.513 8.746 1.700 1.00 97.69 191 VAL A C 1
ATOM 1463 O O . VAL A 1 191 ? 1.775 8.511 2.658 1.00 97.69 191 VAL A O 1
ATOM 1466 N N . VAL A 1 192 ? 3.809 8.428 1.726 1.00 98.06 192 VAL A N 1
ATOM 1467 C CA . VAL A 1 192 ? 4.441 7.770 2.879 1.00 98.06 192 VAL A CA 1
ATOM 1468 C C . VAL A 1 192 ? 4.427 8.687 4.102 1.00 98.06 192 VAL A C 1
ATOM 1470 O O . VAL A 1 192 ? 4.163 8.218 5.211 1.00 98.06 192 VAL A O 1
ATOM 1473 N N . ARG A 1 193 ? 4.643 9.997 3.930 1.00 97.69 193 ARG A N 1
ATOM 1474 C CA . ARG A 1 193 ? 4.501 10.975 5.020 1.00 97.69 193 ARG A CA 1
ATOM 1475 C C . ARG A 1 193 ? 3.087 10.953 5.604 1.00 97.69 193 ARG A C 1
ATOM 1477 O O . ARG A 1 193 ? 2.940 10.891 6.823 1.00 97.69 193 ARG A O 1
ATOM 1484 N N . LEU A 1 194 ? 2.058 10.973 4.757 1.00 96.94 194 LEU A N 1
ATOM 1485 C CA . LEU A 1 194 ? 0.662 10.901 5.205 1.00 96.94 194 LEU A CA 1
ATOM 1486 C C . LEU A 1 194 ? 0.365 9.585 5.934 1.00 96.94 194 LEU A C 1
ATOM 1488 O O . LEU A 1 194 ? -0.239 9.601 7.007 1.00 96.94 194 LEU A O 1
ATOM 1492 N N . TRP A 1 195 ? 0.863 8.462 5.414 1.00 97.56 195 TRP A N 1
ATOM 1493 C CA . TRP A 1 195 ? 0.728 7.164 6.067 1.00 97.56 195 TRP A CA 1
ATOM 1494 C C . TRP A 1 195 ? 1.349 7.151 7.468 1.00 97.56 195 TRP A C 1
ATOM 1496 O O . TRP A 1 195 ? 0.704 6.712 8.422 1.00 97.56 195 TRP A O 1
ATOM 1506 N N . ARG A 1 196 ? 2.568 7.686 7.631 1.00 97.19 196 ARG A N 1
ATOM 1507 C CA . ARG A 1 196 ? 3.244 7.779 8.940 1.00 97.19 196 ARG A CA 1
ATOM 1508 C C . ARG A 1 196 ? 2.411 8.552 9.970 1.00 97.19 196 ARG A C 1
ATOM 1510 O O . ARG A 1 196 ? 2.390 8.163 11.134 1.00 97.19 196 ARG A O 1
ATOM 1517 N N . ASN A 1 197 ? 1.680 9.584 9.549 1.00 94.94 197 ASN A N 1
ATOM 1518 C CA . ASN A 1 197 ? 0.825 10.374 10.441 1.00 94.94 197 ASN A CA 1
ATOM 1519 C C . ASN A 1 197 ? -0.430 9.616 10.909 1.00 94.94 197 ASN A C 1
ATOM 1521 O O . ASN A 1 197 ? -0.981 9.921 11.967 1.00 94.94 197 ASN A O 1
ATOM 1525 N N . GLN A 1 198 ? -0.895 8.629 10.139 1.00 94.50 198 GLN A N 1
ATOM 1526 C CA . GLN A 1 198 ? -2.149 7.922 10.404 1.00 94.50 198 GLN A CA 1
ATOM 1527 C C . GLN A 1 198 ? -1.947 6.504 10.956 1.00 94.50 198 GLN A C 1
ATOM 1529 O O . GLN A 1 198 ? -2.802 6.010 11.693 1.00 94.50 198 GLN A O 1
ATOM 1534 N N . VAL A 1 199 ? -0.820 5.848 10.654 1.00 96.44 199 VAL A N 1
ATOM 1535 C CA . VAL A 1 199 ? -0.585 4.422 10.947 1.00 96.44 199 VAL A CA 1
ATOM 1536 C C . VAL A 1 199 ? -0.763 4.067 12.424 1.00 96.44 199 VAL A C 1
ATOM 1538 O O . VAL A 1 199 ? -1.252 2.983 12.738 1.00 96.44 199 VAL A O 1
ATOM 1541 N N . GLY A 1 200 ? -0.435 4.982 13.343 1.00 95.75 200 GLY A N 1
ATOM 1542 C CA . GLY A 1 200 ? -0.678 4.791 14.776 1.00 95.75 200 GLY A CA 1
ATOM 1543 C C . GLY A 1 200 ? -2.164 4.592 15.090 1.00 95.75 200 GLY A C 1
ATOM 1544 O O . GLY A 1 200 ? -2.531 3.601 15.718 1.00 95.75 200 GLY A O 1
ATOM 1545 N N . LYS A 1 201 ? -3.029 5.472 14.565 1.00 95.00 201 LYS A N 1
ATOM 1546 C CA . LYS A 1 201 ? -4.491 5.377 14.720 1.00 95.00 201 LYS A CA 1
ATOM 1547 C C . LYS A 1 201 ? -5.029 4.078 14.113 1.00 95.00 201 LYS A C 1
ATOM 1549 O O . LYS A 1 201 ? -5.873 3.420 14.718 1.00 95.00 201 LYS A O 1
ATOM 1554 N N . VAL A 1 202 ? -4.507 3.692 12.945 1.00 96.69 202 VAL A N 1
ATOM 1555 C CA . VAL A 1 202 ? -4.893 2.453 12.251 1.00 96.69 202 VAL A CA 1
ATOM 1556 C C . VAL A 1 202 ? -4.545 1.232 13.098 1.00 96.69 202 VAL A C 1
ATOM 1558 O O . VAL A 1 202 ? -5.406 0.390 13.322 1.00 96.69 202 VAL A O 1
ATOM 1561 N N . ARG A 1 203 ? -3.319 1.148 13.630 1.00 96.50 203 ARG A N 1
ATOM 1562 C CA . ARG A 1 203 ? -2.887 0.041 14.502 1.00 96.50 203 ARG A CA 1
ATOM 1563 C C . ARG A 1 203 ? -3.767 -0.090 15.737 1.00 96.50 203 ARG A C 1
ATOM 1565 O O . ARG A 1 203 ? -4.191 -1.198 16.057 1.00 96.50 203 ARG A O 1
ATOM 1572 N N . THR A 1 204 ? -4.086 1.023 16.396 1.00 95.00 204 THR A N 1
ATOM 1573 C CA . THR A 1 204 ? -4.992 1.018 17.551 1.00 95.00 204 THR A CA 1
ATOM 1574 C C . THR A 1 204 ? -6.384 0.513 17.172 1.00 95.00 204 THR A C 1
ATOM 1576 O O . THR A 1 204 ? -6.913 -0.364 17.852 1.00 95.00 204 THR A O 1
ATOM 1579 N N . ALA A 1 205 ? -6.962 1.015 16.076 1.00 95.56 205 ALA A N 1
ATOM 1580 C CA . ALA A 1 205 ? -8.290 0.604 15.621 1.00 95.56 205 ALA A CA 1
ATOM 1581 C C . ALA A 1 205 ? -8.340 -0.881 15.228 1.00 95.56 205 ALA A C 1
ATOM 1583 O O . ALA A 1 205 ? -9.258 -1.592 15.623 1.00 95.56 205 ALA A O 1
ATOM 1584 N N . VAL A 1 206 ? -7.334 -1.363 14.494 1.00 96.06 206 VAL A N 1
ATOM 1585 C CA . VAL A 1 206 ? -7.238 -2.759 14.045 1.00 96.06 206 VAL A CA 1
ATOM 1586 C C . VAL A 1 206 ? -7.037 -3.710 15.218 1.00 96.06 206 VAL A C 1
ATOM 1588 O O . VAL A 1 206 ? -7.686 -4.752 15.262 1.00 96.06 206 VAL A O 1
ATOM 1591 N N . SER A 1 207 ? -6.189 -3.349 16.185 1.00 94.56 207 SER A N 1
ATOM 1592 C CA . SER A 1 207 ? -5.982 -4.141 17.402 1.00 94.56 207 SER A CA 1
ATOM 1593 C C . SER A 1 207 ? -7.279 -4.281 18.204 1.00 94.56 207 SER A C 1
ATOM 1595 O O . SER A 1 207 ? -7.693 -5.391 18.528 1.00 94.56 207 SER A O 1
ATOM 1597 N N . ALA A 1 208 ? -7.981 -3.168 18.438 1.00 93.12 208 ALA A N 1
ATOM 1598 C CA . ALA A 1 208 ? -9.246 -3.180 19.166 1.00 93.12 208 ALA A CA 1
ATOM 1599 C C . ALA A 1 208 ? -10.361 -3.930 18.415 1.00 93.12 208 ALA A C 1
ATOM 1601 O O . ALA A 1 208 ? -11.090 -4.699 19.034 1.00 93.12 208 ALA A O 1
ATOM 1602 N N . ALA A 1 209 ? -10.472 -3.766 17.093 1.00 94.62 209 ALA A N 1
ATOM 1603 C CA . ALA A 1 209 ? -11.444 -4.503 16.285 1.00 94.62 209 ALA A CA 1
ATOM 1604 C C . ALA A 1 209 ? -11.139 -6.011 16.229 1.00 94.62 209 ALA A C 1
ATOM 1606 O O . ALA A 1 209 ? -12.057 -6.821 16.264 1.00 94.62 209 ALA A O 1
ATOM 1607 N N . SER A 1 210 ? -9.859 -6.399 16.200 1.00 93.38 210 SER A N 1
ATOM 1608 C CA . SER A 1 210 ? -9.447 -7.813 16.195 1.00 93.38 210 SER A CA 1
ATOM 1609 C C . SER A 1 210 ? -9.653 -8.509 17.542 1.00 93.38 210 SER A C 1
ATOM 1611 O O . SER A 1 210 ? -9.653 -9.734 17.596 1.00 93.38 210 SER A O 1
ATOM 1613 N N . ALA A 1 211 ? -9.802 -7.746 18.628 1.00 91.06 211 ALA A N 1
ATOM 1614 C CA . ALA A 1 211 ? -10.123 -8.272 19.951 1.00 91.06 211 ALA A CA 1
ATOM 1615 C C . ALA A 1 211 ? -11.635 -8.496 20.157 1.00 91.06 211 ALA A C 1
ATOM 1617 O O . ALA A 1 211 ? -12.032 -9.060 21.177 1.00 91.06 211 ALA A O 1
ATOM 1618 N N . ALA A 1 212 ? -12.485 -8.044 19.226 1.00 88.25 212 ALA A N 1
ATOM 1619 C CA . ALA A 1 212 ? -13.928 -8.213 19.332 1.00 88.25 212 ALA A CA 1
ATOM 1620 C C . ALA A 1 212 ? -14.326 -9.691 19.132 1.00 88.25 212 ALA A C 1
ATOM 1622 O O . ALA A 1 212 ? -13.906 -10.316 18.154 1.00 88.25 212 ALA A O 1
ATOM 1623 N N . PRO A 1 213 ? -15.148 -10.271 20.026 1.00 85.81 213 PRO A N 1
ATOM 1624 C CA . PRO A 1 213 ? -15.554 -11.666 19.915 1.00 85.81 213 PRO A CA 1
ATOM 1625 C C . PRO A 1 213 ? -16.489 -11.884 18.718 1.00 85.81 213 PRO A C 1
ATOM 1627 O O . PRO A 1 213 ? -17.356 -11.061 18.431 1.00 85.81 213 PRO A O 1
ATOM 1630 N N . GLY A 1 214 ? -16.343 -13.027 18.043 1.00 85.12 214 GLY A N 1
ATOM 1631 C CA . GLY A 1 214 ? -17.249 -13.459 16.970 1.00 85.12 214 GLY A CA 1
ATOM 1632 C C . GLY A 1 214 ? -16.956 -12.891 15.577 1.00 85.12 214 GLY A C 1
ATOM 1633 O O . GLY A 1 214 ? -17.667 -13.234 14.634 1.00 85.12 214 GLY A O 1
ATOM 1634 N N . LEU A 1 215 ? -15.912 -12.072 15.415 1.00 88.19 215 LEU A N 1
ATOM 1635 C CA . LEU A 1 215 ? -15.444 -11.594 14.112 1.00 88.19 215 LEU A CA 1
ATOM 1636 C C . LEU A 1 215 ? -14.100 -12.239 13.735 1.00 88.19 215 LEU A C 1
ATOM 1638 O O . LEU A 1 215 ? -13.292 -12.541 14.615 1.00 88.19 215 LEU A O 1
ATOM 1642 N N . PRO A 1 216 ? -13.842 -12.473 12.434 1.00 89.44 216 PRO A N 1
ATOM 1643 C CA . PRO A 1 216 ? -12.551 -12.978 11.984 1.00 89.44 216 PRO A CA 1
ATOM 1644 C C . PRO A 1 216 ? -11.450 -11.950 12.258 1.00 89.44 216 PRO A C 1
ATOM 1646 O O . PRO A 1 216 ? -11.696 -10.752 12.225 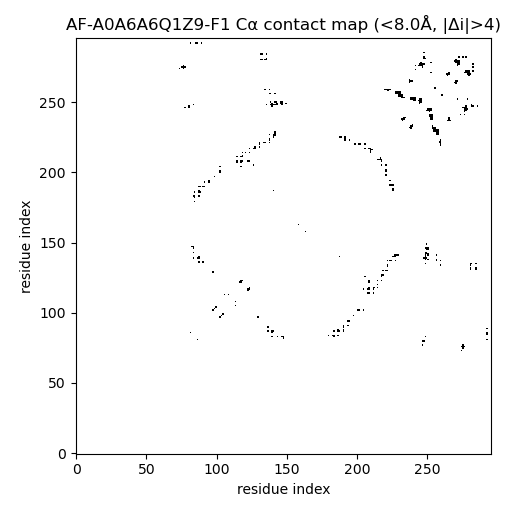1.00 89.44 216 PRO A O 1
ATOM 1649 N N . LYS A 1 217 ? -10.214 -12.400 12.478 1.00 91.00 217 LYS A N 1
ATOM 1650 C CA . LYS A 1 217 ? -9.078 -11.497 12.708 1.00 91.00 217 LYS A CA 1
ATOM 1651 C C . LYS A 1 217 ? -8.826 -10.610 11.479 1.00 91.00 217 LYS A C 1
ATOM 1653 O O . LYS A 1 217 ? -8.847 -11.090 10.343 1.00 91.00 217 LYS A O 1
ATOM 1658 N N . LEU A 1 218 ? -8.558 -9.322 11.700 1.00 93.38 218 LEU A N 1
ATOM 1659 C CA . LEU A 1 218 ? -8.150 -8.416 10.625 1.00 93.38 218 LEU A CA 1
ATOM 1660 C C . LEU A 1 218 ? -6.714 -8.717 10.165 1.00 93.38 218 LEU A C 1
ATOM 1662 O O . LEU A 1 218 ? -5.889 -9.158 10.971 1.00 93.38 218 LEU A O 1
ATOM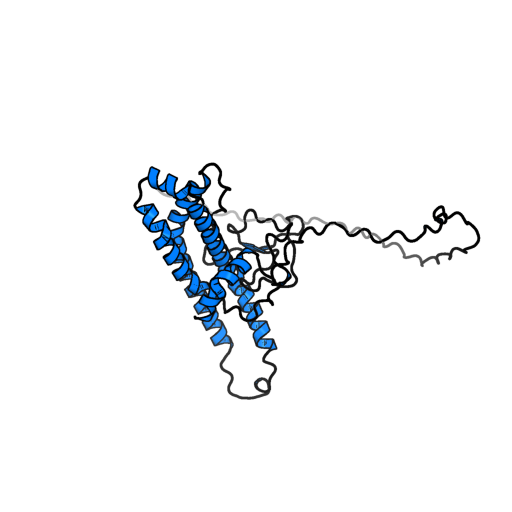 1666 N N . PRO A 1 219 ? -6.387 -8.440 8.889 1.00 91.56 219 PRO A N 1
ATOM 1667 C CA . PRO A 1 219 ? -5.016 -8.554 8.413 1.00 91.56 219 PRO A CA 1
ATOM 1668 C C . PRO A 1 219 ? -4.087 -7.592 9.167 1.00 91.56 219 PRO A C 1
ATOM 1670 O O . PRO A 1 219 ? -4.516 -6.562 9.696 1.00 91.56 219 PRO A O 1
ATOM 1673 N N . ALA A 1 220 ? -2.798 -7.927 9.207 1.00 92.38 220 ALA A N 1
ATOM 1674 C CA . ALA A 1 220 ? -1.793 -7.079 9.834 1.00 92.38 220 ALA A CA 1
ATOM 1675 C C . ALA A 1 220 ? -1.726 -5.695 9.162 1.00 92.38 220 ALA A C 1
ATOM 1677 O O . ALA A 1 220 ? -1.927 -5.552 7.954 1.00 92.38 220 ALA A O 1
ATOM 1678 N N . VAL A 1 221 ? -1.422 -4.663 9.953 1.00 96.50 221 VAL A N 1
ATOM 1679 C CA . VAL A 1 221 ? -1.234 -3.309 9.421 1.00 96.50 221 VAL A CA 1
ATOM 1680 C C . VAL A 1 221 ? 0.098 -3.248 8.668 1.00 96.50 221 VAL A C 1
ATOM 1682 O O . VAL A 1 221 ? 1.132 -3.473 9.301 1.00 96.50 221 VAL A O 1
ATOM 1685 N N . PRO A 1 222 ? 0.108 -2.918 7.363 1.00 96.00 222 PRO A N 1
ATOM 1686 C CA . PRO A 1 222 ? 1.329 -2.939 6.567 1.00 96.00 222 PRO A CA 1
ATOM 1687 C C . PRO A 1 222 ? 2.326 -1.872 7.030 1.00 96.00 222 PRO A C 1
ATOM 1689 O O . PRO A 1 222 ? 1.961 -0.726 7.311 1.00 96.00 222 PRO A O 1
ATOM 1692 N N . GLU A 1 223 ? 3.610 -2.219 7.070 1.00 95.75 223 GLU A N 1
ATOM 1693 C CA . GLU A 1 223 ? 4.674 -1.225 7.221 1.00 95.75 223 GLU A CA 1
ATOM 1694 C C . GLU A 1 223 ? 5.054 -0.678 5.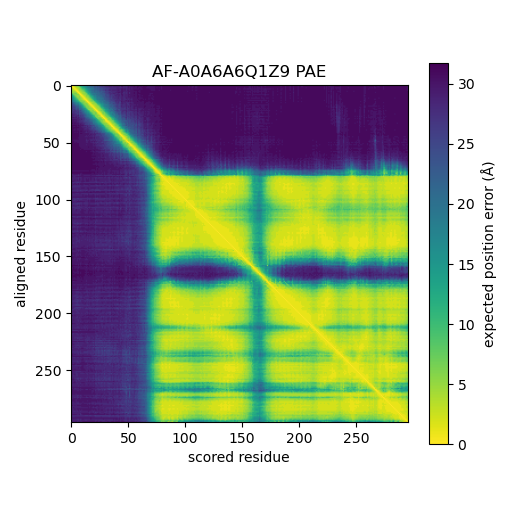851 1.00 95.75 223 GLU A C 1
ATOM 1696 O O . GLU A 1 223 ? 5.524 -1.422 5.000 1.00 95.75 223 GLU A O 1
ATOM 1701 N N . ILE A 1 224 ? 4.852 0.623 5.635 1.00 97.12 224 ILE A N 1
ATOM 1702 C CA . ILE A 1 224 ? 5.058 1.253 4.329 1.00 97.12 224 ILE A CA 1
ATOM 1703 C C . ILE A 1 224 ? 6.141 2.316 4.456 1.00 97.12 224 ILE A C 1
ATOM 1705 O O . ILE A 1 224 ? 6.051 3.234 5.276 1.00 97.12 224 ILE A O 1
ATOM 1709 N N . VAL A 1 225 ? 7.164 2.170 3.625 1.00 96.81 225 VAL A N 1
ATOM 1710 C CA . VAL A 1 225 ? 8.314 3.063 3.496 1.00 96.81 225 VAL A CA 1
ATOM 1711 C C . VAL A 1 225 ? 8.549 3.377 2.016 1.00 96.81 225 VAL A C 1
ATOM 1713 O O . VAL A 1 225 ? 7.990 2.733 1.133 1.00 96.81 225 VAL A O 1
ATOM 1716 N N . GLU A 1 226 ? 9.371 4.381 1.725 1.00 95.62 226 GLU A N 1
ATOM 1717 C CA . GLU A 1 226 ? 9.622 4.857 0.353 1.00 95.62 226 GLU A CA 1
ATOM 1718 C C . GLU A 1 226 ? 10.312 3.796 -0.537 1.00 95.62 226 GLU A C 1
ATOM 1720 O O . GLU A 1 226 ? 10.052 3.694 -1.746 1.00 95.62 226 GLU A O 1
ATOM 1725 N N . GLN A 1 227 ? 11.165 2.965 0.074 1.00 94.69 227 GLN A N 1
ATOM 1726 C CA . GLN A 1 227 ? 11.872 1.849 -0.550 1.00 94.69 227 GLN A CA 1
ATOM 1727 C C . GLN A 1 227 ? 11.438 0.547 0.114 1.00 94.69 227 GLN A C 1
ATOM 1729 O O . GLN A 1 227 ? 11.957 0.137 1.151 1.00 94.69 227 GLN A O 1
ATOM 1734 N N . MET A 1 228 ? 10.472 -0.107 -0.515 1.00 96.25 228 MET A N 1
ATOM 1735 C CA . MET A 1 228 ? 9.958 -1.396 -0.079 1.00 96.25 228 MET A CA 1
ATOM 1736 C C . MET A 1 228 ? 10.885 -2.519 -0.550 1.00 96.25 228 MET A C 1
ATOM 1738 O O . MET A 1 228 ? 11.177 -2.627 -1.742 1.00 96.25 228 MET A O 1
ATOM 1742 N N . ALA A 1 229 ? 11.339 -3.365 0.375 1.00 95.25 229 ALA A N 1
ATOM 1743 C CA . ALA A 1 229 ? 12.118 -4.548 0.028 1.00 95.25 229 ALA A CA 1
ATOM 1744 C C . ALA A 1 229 ? 11.200 -5.628 -0.562 1.00 95.25 229 ALA A C 1
ATOM 1746 O O . ALA A 1 229 ? 10.154 -5.940 0.009 1.00 95.25 229 ALA A O 1
ATOM 1747 N N . VAL A 1 230 ? 11.607 -6.204 -1.691 1.00 96.06 230 VAL A N 1
ATOM 1748 C CA . VAL A 1 230 ? 10.882 -7.274 -2.384 1.00 96.06 230 VAL A CA 1
ATOM 1749 C C . VAL A 1 230 ? 11.763 -8.513 -2.410 1.00 96.06 230 VAL A C 1
ATOM 1751 O O . VAL A 1 230 ? 12.931 -8.431 -2.793 1.00 96.06 230 VAL A O 1
ATOM 1754 N N . ARG A 1 231 ? 11.210 -9.657 -2.007 1.00 94.31 231 ARG A N 1
ATOM 1755 C CA . ARG A 1 231 ? 11.862 -10.967 -2.113 1.00 94.31 231 ARG A CA 1
ATOM 1756 C C . ARG A 1 231 ? 11.080 -11.869 -3.057 1.00 94.31 231 ARG A C 1
ATOM 1758 O O . ARG A 1 231 ? 9.864 -11.752 -3.152 1.00 94.31 231 ARG A O 1
ATOM 1765 N N . VAL A 1 232 ? 11.776 -12.790 -3.708 1.00 93.94 232 VAL A N 1
ATOM 1766 C CA . VAL A 1 232 ? 11.161 -13.834 -4.534 1.00 93.94 232 VAL A CA 1
ATOM 1767 C C . VAL A 1 232 ? 11.000 -15.090 -3.687 1.00 93.94 232 VAL A C 1
ATOM 1769 O O . VAL A 1 232 ? 11.966 -15.553 -3.078 1.00 93.94 232 VAL A O 1
ATOM 1772 N N . VAL A 1 233 ? 9.786 -15.625 -3.638 1.00 91.94 233 VAL A N 1
ATOM 1773 C CA . VAL A 1 233 ? 9.456 -16.868 -2.938 1.00 91.94 233 VAL A CA 1
ATOM 1774 C C . VAL A 1 233 ? 9.761 -18.046 -3.853 1.00 91.94 233 VAL A C 1
ATOM 1776 O O . VAL A 1 233 ? 9.411 -18.043 -5.032 1.00 91.94 233 VAL A O 1
ATOM 1779 N N . L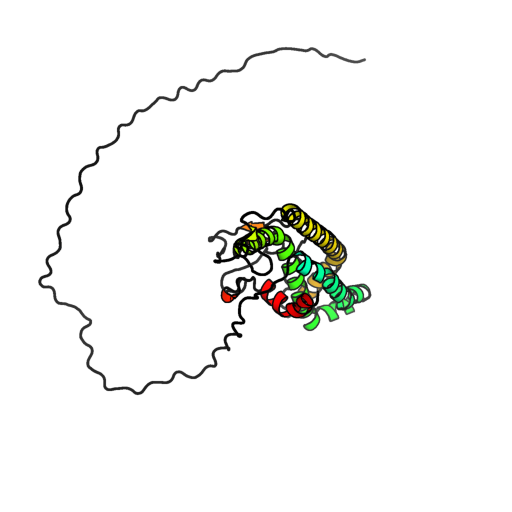YS A 1 234 ? 10.440 -19.061 -3.318 1.00 90.38 234 LYS A N 1
ATOM 1780 C CA . LYS A 1 234 ? 10.764 -20.284 -4.064 1.00 90.38 234 LYS A CA 1
ATOM 1781 C C . LYS A 1 234 ? 9.546 -21.205 -4.133 1.00 90.38 234 LYS A C 1
ATOM 1783 O O . LYS A 1 234 ? 8.695 -21.167 -3.252 1.00 90.38 234 LYS A O 1
ATOM 1788 N N . ALA A 1 235 ? 9.518 -22.115 -5.106 1.00 85.88 235 ALA A N 1
ATOM 1789 C CA . ALA A 1 235 ? 8.446 -23.109 -5.230 1.00 85.88 235 ALA A CA 1
ATOM 1790 C C . ALA A 1 235 ? 8.216 -23.921 -3.937 1.00 85.88 235 ALA A C 1
ATOM 1792 O O . ALA A 1 235 ? 7.076 -24.145 -3.549 1.00 85.88 235 ALA A O 1
ATOM 1793 N N . GLY A 1 236 ? 9.287 -24.280 -3.215 1.00 83.50 236 GLY A N 1
ATOM 1794 C CA . GLY A 1 236 ? 9.189 -24.985 -1.928 1.00 83.50 236 GLY A CA 1
ATOM 1795 C C . GLY A 1 236 ? 8.596 -24.163 -0.774 1.00 83.50 236 GLY A C 1
ATOM 1796 O O . GLY A 1 236 ? 8.189 -24.735 0.227 1.00 83.50 236 GLY A O 1
ATOM 1797 N N . GLU A 1 237 ? 8.521 -22.838 -0.915 1.00 83.38 237 GLU A N 1
ATOM 1798 C CA . GLU A 1 237 ? 7.858 -21.918 0.022 1.00 83.38 237 GLU A CA 1
ATOM 1799 C C . GLU A 1 237 ? 6.447 -21.522 -0.474 1.00 83.38 237 GLU A C 1
ATOM 1801 O O . GLU A 1 237 ? 5.864 -20.561 0.021 1.00 83.38 237 GLU A O 1
ATOM 1806 N N . GLY A 1 238 ? 5.908 -22.217 -1.486 1.00 82.50 238 GLY A N 1
ATOM 1807 C CA . GLY A 1 238 ? 4.611 -21.899 -2.098 1.00 82.50 238 GLY A CA 1
ATOM 1808 C C . GLY A 1 238 ? 4.668 -20.811 -3.177 1.00 82.50 238 GLY A C 1
ATOM 1809 O O . GLY A 1 238 ? 3.643 -20.239 -3.536 1.00 82.50 238 GLY A O 1
ATOM 1810 N N . GLY A 1 239 ? 5.857 -20.489 -3.695 1.00 85.25 239 GLY A N 1
ATOM 1811 C CA . GLY A 1 239 ? 6.022 -19.527 -4.784 1.00 85.25 239 GLY A CA 1
ATOM 1812 C C . GLY A 1 239 ? 5.558 -20.094 -6.124 1.00 85.25 239 GLY A C 1
ATOM 1813 O O . GLY A 1 239 ? 6.200 -20.991 -6.670 1.00 85.25 239 GLY A O 1
ATOM 1814 N N . ILE A 1 240 ? 4.480 -19.539 -6.677 1.00 89.69 240 ILE A N 1
ATOM 1815 C CA . ILE A 1 240 ? 3.987 -19.864 -8.018 1.00 89.69 240 ILE A CA 1
ATOM 1816 C C . ILE A 1 240 ? 4.333 -18.718 -8.965 1.00 89.69 240 ILE A C 1
ATOM 1818 O O . ILE A 1 240 ? 4.159 -17.546 -8.634 1.00 89.69 240 ILE A O 1
ATOM 1822 N N . THR A 1 241 ? 4.825 -19.050 -10.155 1.00 91.44 241 THR A N 1
ATOM 1823 C CA . THR A 1 241 ? 5.135 -18.062 -11.190 1.00 91.44 241 THR A CA 1
ATOM 1824 C C . THR A 1 241 ? 3.929 -17.823 -12.095 1.00 91.44 241 THR A C 1
ATOM 1826 O O . THR A 1 241 ? 3.107 -18.709 -12.324 1.00 91.44 241 THR A O 1
ATOM 1829 N N . ALA A 1 242 ? 3.822 -16.609 -12.628 1.00 89.62 242 ALA A N 1
ATOM 1830 C CA . ALA A 1 242 ? 2.868 -16.268 -13.681 1.00 89.62 242 ALA A CA 1
ATOM 1831 C C . ALA A 1 242 ? 3.609 -15.877 -14.964 1.00 89.62 242 ALA A C 1
ATOM 1833 O O . ALA A 1 242 ? 4.778 -15.487 -14.929 1.00 89.62 242 ALA A O 1
ATOM 1834 N N . SER A 1 243 ? 2.920 -15.940 -16.105 1.00 87.88 243 SER A N 1
ATOM 1835 C CA . SER A 1 243 ? 3.480 -15.529 -17.402 1.00 87.88 243 SER A CA 1
ATOM 1836 C C . SER A 1 243 ? 3.835 -14.041 -17.442 1.00 87.88 243 SER A C 1
ATOM 1838 O O . SER A 1 243 ? 4.806 -13.641 -18.089 1.00 87.88 243 SER A O 1
ATOM 1840 N N . HIS A 1 244 ? 3.072 -13.215 -16.725 1.00 89.31 244 HIS A N 1
ATOM 1841 C CA . HIS A 1 244 ? 3.267 -11.775 -16.670 1.00 89.31 244 HIS A CA 1
ATOM 1842 C C . HIS A 1 244 ? 3.227 -11.247 -15.237 1.00 89.31 244 HIS A C 1
ATOM 1844 O O . HIS A 1 244 ? 2.534 -11.769 -14.369 1.00 89.31 244 HIS A O 1
ATOM 1850 N N . ALA A 1 245 ? 3.963 -10.159 -15.006 1.00 93.12 245 ALA A N 1
ATOM 1851 C CA . ALA A 1 245 ? 3.873 -9.398 -13.768 1.00 93.12 245 ALA A CA 1
ATOM 1852 C C . ALA A 1 245 ? 2.516 -8.688 -13.650 1.00 93.12 245 ALA A C 1
ATOM 1854 O O . ALA A 1 245 ? 1.863 -8.394 -14.655 1.00 93.12 245 ALA A O 1
ATOM 1855 N N . CYS A 1 246 ? 2.138 -8.348 -12.419 1.00 94.31 246 CYS A N 1
ATOM 1856 C CA . CYS A 1 246 ? 0.864 -7.733 -12.091 1.00 94.31 246 CYS A CA 1
ATOM 1857 C C . CYS A 1 246 ? 0.625 -6.478 -12.943 1.00 94.31 246 CYS A C 1
ATOM 1859 O O . CYS A 1 246 ? 1.454 -5.561 -12.991 1.00 94.31 246 CYS A O 1
ATOM 1861 N N . ALA A 1 247 ? -0.527 -6.404 -13.607 1.00 91.44 247 ALA A N 1
ATOM 1862 C CA . ALA A 1 247 ? -0.884 -5.292 -14.479 1.00 91.44 247 ALA A CA 1
ATOM 1863 C C . ALA A 1 247 ? -0.903 -3.949 -13.715 1.00 91.44 247 ALA A C 1
ATOM 1865 O O . ALA A 1 247 ? -0.432 -2.931 -14.236 1.00 91.44 247 ALA A O 1
ATOM 1866 N N . LEU A 1 248 ? -1.371 -3.963 -12.456 1.00 93.88 248 LEU A N 1
ATOM 1867 C CA . LEU A 1 248 ? -1.478 -2.775 -11.604 1.00 93.88 248 LEU A CA 1
ATOM 1868 C C . LEU A 1 248 ? -0.137 -2.364 -10.992 1.00 93.88 248 LEU A C 1
ATOM 1870 O O . LEU A 1 248 ? 0.364 -1.287 -11.307 1.00 93.88 248 LEU A O 1
ATOM 1874 N N . CYS A 1 249 ? 0.432 -3.205 -10.121 1.00 95.44 249 CYS A N 1
ATOM 1875 C CA . CYS A 1 249 ? 1.596 -2.835 -9.313 1.00 95.44 249 CYS A CA 1
ATOM 1876 C C . CYS A 1 249 ? 2.946 -3.172 -9.959 1.00 95.44 249 CYS A C 1
ATOM 1878 O O . CYS A 1 249 ? 3.948 -2.584 -9.576 1.00 95.44 249 CYS A O 1
ATOM 1880 N N . GLY A 1 250 ? 2.995 -4.077 -10.942 1.00 94.19 250 GLY A N 1
ATOM 1881 C CA . GLY A 1 250 ? 4.234 -4.474 -11.620 1.00 94.19 250 GLY A CA 1
ATOM 1882 C C . GLY A 1 250 ? 5.090 -5.515 -10.891 1.00 94.19 250 GLY A C 1
ATOM 1883 O O . GLY A 1 250 ? 6.137 -5.879 -11.419 1.00 94.19 250 GLY A O 1
ATOM 1884 N N . LEU A 1 251 ? 4.655 -6.004 -9.726 1.00 96.00 251 LEU A N 1
ATOM 1885 C CA . LEU A 1 251 ? 5.271 -7.143 -9.033 1.00 96.00 251 LEU A CA 1
ATOM 1886 C C . LEU A 1 251 ? 4.875 -8.469 -9.695 1.00 96.00 251 LEU A C 1
ATOM 1888 O O . LEU A 1 251 ? 3.761 -8.595 -10.208 1.00 96.00 251 LEU A O 1
ATOM 1892 N N . LYS A 1 252 ? 5.758 -9.462 -9.676 1.00 94.88 252 LYS A N 1
ATOM 1893 C CA . LYS A 1 252 ? 5.466 -10.827 -10.137 1.00 94.88 252 LYS A CA 1
ATOM 1894 C C . LYS A 1 252 ? 4.666 -11.611 -9.096 1.00 94.88 252 LYS A C 1
ATOM 1896 O O . LYS A 1 252 ? 4.655 -11.253 -7.922 1.00 94.88 252 LYS A O 1
ATOM 1901 N N . ARG A 1 253 ? 4.026 -12.702 -9.524 1.00 93.75 253 ARG A N 1
ATOM 1902 C CA . ARG A 1 253 ? 3.193 -13.548 -8.655 1.00 93.75 253 ARG A CA 1
ATOM 1903 C C . ARG A 1 253 ? 3.986 -14.122 -7.480 1.00 93.75 253 ARG A C 1
ATOM 1905 O O . ARG A 1 253 ? 3.491 -14.138 -6.355 1.00 93.75 253 ARG A O 1
ATOM 1912 N N . GLU A 1 254 ? 5.230 -14.512 -7.729 1.00 93.69 254 GLU A N 1
ATOM 1913 C CA . GLU A 1 254 ? 6.160 -15.070 -6.750 1.00 93.69 254 GLU A CA 1
ATOM 1914 C C . GLU A 1 254 ? 6.882 -14.011 -5.895 1.00 93.69 254 GLU A C 1
ATOM 1916 O O . GLU A 1 254 ? 7.646 -14.353 -4.993 1.00 93.69 254 GLU A O 1
ATOM 1921 N N . GLU A 1 255 ? 6.674 -12.720 -6.160 1.00 95.06 255 GLU A N 1
ATOM 1922 C CA . GLU A 1 255 ? 7.291 -11.641 -5.390 1.00 95.06 255 GLU A CA 1
ATOM 1923 C C . GLU A 1 255 ? 6.461 -11.325 -4.135 1.00 95.06 255 GLU A C 1
ATOM 1925 O O . GLU A 1 255 ? 5.228 -11.343 -4.140 1.00 95.06 255 GLU A O 1
ATOM 1930 N N . ARG A 1 256 ? 7.150 -11.054 -3.024 1.00 95.06 256 ARG A N 1
ATOM 1931 C CA . ARG A 1 256 ? 6.559 -10.662 -1.739 1.00 95.06 256 ARG A CA 1
ATOM 1932 C C . ARG A 1 256 ? 7.234 -9.407 -1.226 1.00 95.06 256 ARG A C 1
ATOM 1934 O O . ARG A 1 256 ? 8.464 -9.322 -1.165 1.00 95.06 256 ARG A O 1
ATOM 1941 N N . VAL A 1 257 ? 6.420 -8.448 -0.822 1.00 96.81 257 VAL A N 1
ATOM 1942 C CA . VAL A 1 257 ? 6.850 -7.206 -0.199 1.00 96.81 257 VAL A CA 1
ATOM 1943 C C . VAL A 1 257 ? 7.061 -7.443 1.295 1.00 96.81 257 VAL A C 1
ATOM 1945 O O . VAL A 1 257 ? 6.154 -7.857 2.021 1.00 96.81 257 VAL A O 1
ATOM 1948 N N . ALA A 1 258 ? 8.277 -7.177 1.770 1.00 94.31 258 ALA A N 1
ATOM 1949 C CA . ALA A 1 258 ? 8.642 -7.361 3.168 1.00 94.31 258 ALA A CA 1
ATOM 1950 C C . ALA A 1 258 ? 7.720 -6.549 4.090 1.00 94.31 258 ALA A C 1
ATOM 1952 O O . ALA A 1 258 ? 7.435 -5.383 3.818 1.00 94.31 258 ALA A O 1
ATOM 1953 N N . LYS A 1 259 ? 7.286 -7.167 5.198 1.00 93.12 259 LYS A N 1
ATOM 1954 C CA . LYS A 1 259 ? 6.404 -6.570 6.223 1.00 93.12 259 LYS A CA 1
ATOM 1955 C C . LYS A 1 259 ? 5.007 -6.147 5.743 1.00 93.12 259 LYS A C 1
ATOM 1957 O O . LYS A 1 259 ? 4.278 -5.469 6.467 1.00 93.12 259 LYS A O 1
ATOM 1962 N N . VAL A 1 260 ? 4.638 -6.557 4.535 1.00 95.38 260 VAL A N 1
ATOM 1963 C CA . VAL A 1 260 ? 3.296 -6.397 3.968 1.00 95.38 260 VAL A CA 1
ATOM 1964 C C . VAL A 1 260 ? 2.722 -7.779 3.678 1.00 95.38 260 VAL A C 1
ATOM 1966 O O . VAL A 1 260 ? 1.629 -8.093 4.135 1.00 95.38 260 VAL A O 1
ATOM 1969 N N . ASP A 1 261 ? 3.508 -8.637 3.026 1.00 92.62 261 ASP A N 1
ATOM 1970 C CA . ASP A 1 261 ? 3.097 -9.974 2.602 1.00 92.62 261 ASP A CA 1
ATOM 1971 C C . ASP A 1 261 ? 3.698 -11.058 3.523 1.00 92.62 261 ASP A C 1
ATOM 1973 O O . ASP A 1 261 ? 4.534 -11.860 3.103 1.00 92.62 261 ASP A O 1
ATOM 1977 N N . VAL A 1 262 ? 3.345 -11.028 4.816 1.00 82.62 262 VAL A N 1
ATOM 1978 C CA . VAL A 1 262 ? 3.967 -11.880 5.857 1.00 82.62 262 VAL A CA 1
ATOM 1979 C C . VAL A 1 262 ? 3.368 -13.295 5.911 1.00 82.62 262 VAL A C 1
ATOM 1981 O O . VAL A 1 262 ? 4.103 -14.245 6.153 1.00 82.62 262 VAL A O 1
ATOM 1984 N N . GLU A 1 263 ? 2.073 -13.452 5.627 1.00 79.38 263 GLU A N 1
ATOM 1985 C CA . GLU A 1 263 ? 1.326 -14.722 5.743 1.00 79.38 263 GLU A CA 1
ATOM 1986 C C . GLU A 1 263 ? 0.454 -14.946 4.497 1.00 79.38 263 GLU A C 1
ATOM 1988 O O . GLU A 1 263 ? -0.750 -15.167 4.571 1.00 79.38 263 GLU A O 1
ATOM 1993 N N . VAL A 1 264 ? 1.054 -14.772 3.318 1.00 83.44 264 VAL A N 1
ATOM 1994 C CA . VAL A 1 264 ? 0.341 -14.889 2.042 1.00 83.44 264 VAL A CA 1
ATOM 1995 C C . VAL A 1 264 ? 0.494 -16.294 1.478 1.00 83.44 264 VAL A C 1
ATOM 1997 O O . VAL A 1 264 ? 1.591 -16.674 1.063 1.00 83.44 264 VAL A O 1
ATOM 2000 N N . GLU A 1 265 ? -0.622 -17.007 1.375 1.00 79.88 265 GLU A N 1
ATOM 2001 C CA . GLU A 1 265 ? -0.723 -18.292 0.686 1.00 79.88 265 GLU A CA 1
ATOM 2002 C C . GLU A 1 265 ? -1.175 -18.103 -0.772 1.00 79.88 265 GLU A C 1
ATOM 2004 O O . GLU A 1 265 ? -2.048 -17.291 -1.076 1.00 79.88 265 GLU A O 1
ATOM 2009 N N . ASP A 1 266 ? -0.565 -18.855 -1.692 1.00 80.62 266 ASP A N 1
ATOM 2010 C CA . ASP A 1 266 ? -0.841 -18.805 -3.138 1.00 80.62 266 ASP A CA 1
ATOM 2011 C C . ASP A 1 266 ? -1.308 -20.175 -3.660 1.00 80.62 266 ASP A C 1
ATOM 2013 O O . ASP A 1 266 ? -0.948 -20.604 -4.749 1.00 80.62 266 ASP A O 1
ATOM 2017 N N . SER A 1 267 ? -2.086 -20.906 -2.859 1.00 74.50 267 SER A N 1
ATOM 2018 C CA . SER A 1 267 ? -2.435 -22.307 -3.151 1.00 74.50 267 SER A CA 1
ATOM 2019 C C . SER A 1 267 ? -3.765 -22.474 -3.901 1.00 74.50 267 SER A C 1
ATOM 2021 O O . SER A 1 267 ? -3.942 -23.456 -4.615 1.00 74.50 267 SER A O 1
ATOM 2023 N N . PHE A 1 268 ? -4.697 -21.515 -3.784 1.00 72.38 268 PHE A N 1
ATOM 2024 C CA . PHE A 1 268 ? -6.082 -21.660 -4.274 1.00 72.38 268 PHE A CA 1
ATOM 2025 C C . PHE A 1 268 ? -6.608 -20.446 -5.061 1.00 72.38 268 PHE A C 1
ATOM 2027 O O . PHE A 1 268 ? -7.796 -20.140 -5.037 1.00 72.38 268 PHE A O 1
ATOM 2034 N N . GLY A 1 269 ? -5.728 -19.712 -5.753 1.00 68.75 269 GLY A N 1
ATOM 2035 C CA . GLY A 1 269 ? -6.132 -18.527 -6.532 1.00 68.75 269 GLY A CA 1
ATOM 2036 C C . GLY A 1 269 ? -6.559 -17.327 -5.674 1.00 68.75 269 GLY A C 1
ATOM 2037 O O . GLY A 1 269 ? -7.055 -16.327 -6.186 1.00 68.75 269 GLY A O 1
ATOM 2038 N N . GLU A 1 270 ? -6.342 -17.398 -4.361 1.00 81.31 270 GLU A N 1
ATOM 2039 C CA . GLU A 1 270 ? -6.661 -16.322 -3.419 1.00 81.31 270 GLU A CA 1
ATOM 2040 C C . GLU A 1 270 ? -5.703 -15.132 -3.567 1.00 81.31 270 GLU A C 1
ATOM 2042 O O . GLU A 1 270 ? -6.083 -13.981 -3.334 1.00 81.31 270 GLU A O 1
ATOM 2047 N N . TRP A 1 271 ? -4.480 -15.385 -4.040 1.00 89.44 271 TRP A N 1
ATOM 2048 C CA . TRP A 1 271 ? -3.445 -14.373 -4.237 1.00 89.44 271 TRP A CA 1
ATOM 2049 C C . TRP A 1 271 ? -3.446 -13.746 -5.634 1.00 89.44 271 TRP A C 1
ATOM 2051 O O . TRP A 1 271 ? -3.213 -12.541 -5.767 1.00 89.44 271 TRP A O 1
ATOM 2061 N N . TRP A 1 272 ? -3.718 -14.537 -6.672 1.00 92.44 272 TRP A N 1
ATOM 2062 C CA . TRP A 1 272 ? -3.497 -14.167 -8.069 1.00 92.44 272 TRP A CA 1
ATOM 2063 C C . TRP A 1 272 ? -4.681 -14.516 -8.969 1.00 92.44 272 TRP A C 1
ATOM 2065 O O . TRP A 1 272 ? -5.314 -15.555 -8.817 1.00 92.44 272 TRP A O 1
ATOM 2075 N N . VAL A 1 273 ? -4.935 -13.657 -9.957 1.00 91.25 273 VAL A N 1
ATOM 2076 C CA . VAL A 1 273 ? -5.988 -13.822 -10.962 1.00 91.25 273 VAL A CA 1
ATOM 2077 C C . VAL A 1 273 ? -5.355 -13.921 -12.348 1.00 91.25 273 VAL A C 1
ATOM 2079 O O . VAL A 1 273 ? -5.000 -12.900 -12.945 1.00 91.25 273 VAL A O 1
ATOM 2082 N N . ASP A 1 274 ? -5.244 -15.146 -12.870 1.00 86.25 274 ASP A N 1
ATOM 2083 C CA . ASP A 1 274 ? -4.515 -15.448 -14.111 1.00 86.25 274 ASP A CA 1
ATOM 2084 C C . ASP A 1 274 ? -5.059 -14.701 -15.336 1.00 86.25 274 ASP A C 1
ATOM 2086 O O . ASP A 1 274 ? -4.292 -14.080 -16.068 1.00 86.25 274 ASP A O 1
ATOM 2090 N N . GLY A 1 275 ? -6.383 -14.647 -15.519 1.00 83.88 275 GLY A N 1
ATOM 2091 C CA . GLY A 1 275 ? -6.993 -13.990 -16.686 1.00 83.88 275 GLY A CA 1
ATOM 2092 C C . GLY A 1 275 ? -6.709 -12.484 -16.801 1.00 83.88 275 GLY A C 1
ATOM 2093 O O . GLY A 1 275 ? -6.752 -11.929 -17.896 1.00 83.88 275 GLY A O 1
ATOM 2094 N N . LEU A 1 276 ? -6.392 -11.816 -15.686 1.00 84.56 276 LEU A N 1
ATOM 2095 C CA . LEU A 1 276 ? -6.075 -10.383 -15.659 1.00 84.56 276 LEU A CA 1
ATOM 2096 C C . LEU A 1 276 ? -4.586 -10.106 -15.421 1.00 84.56 276 LEU A C 1
ATOM 2098 O O . LEU A 1 276 ? -4.166 -8.956 -15.545 1.00 84.56 276 LEU A O 1
ATOM 2102 N N . ASN A 1 277 ? -3.799 -11.128 -15.066 1.00 90.38 277 ASN A N 1
ATOM 2103 C CA . ASN A 1 277 ? -2.451 -10.992 -14.515 1.00 90.38 277 ASN A CA 1
ATOM 2104 C C . ASN A 1 277 ? -2.412 -9.960 -13.381 1.00 90.38 277 ASN A C 1
ATOM 2106 O O . ASN A 1 277 ? -1.770 -8.917 -13.495 1.00 90.38 277 ASN A O 1
ATOM 2110 N N . MET A 1 278 ? -3.166 -10.188 -12.304 1.00 93.56 278 MET A N 1
ATOM 2111 C CA . MET A 1 278 ? -3.230 -9.261 -11.169 1.00 93.56 278 MET A CA 1
ATOM 2112 C C . MET A 1 278 ? -3.274 -10.006 -9.844 1.00 93.56 278 MET A C 1
ATOM 2114 O O . MET A 1 278 ? -3.949 -11.025 -9.732 1.00 93.56 278 MET A O 1
ATOM 2118 N N . HIS A 1 279 ? -2.679 -9.418 -8.804 1.00 95.19 279 HIS A N 1
ATOM 2119 C CA . HIS A 1 279 ? -3.013 -9.813 -7.438 1.00 95.19 279 HIS A CA 1
ATOM 2120 C C . HIS A 1 279 ? -4.500 -9.574 -7.161 1.00 95.19 279 HIS A C 1
ATOM 2122 O O . HIS A 1 279 ? -5.068 -8.576 -7.618 1.00 95.19 279 HIS A O 1
ATOM 2128 N N . THR A 1 280 ? -5.129 -10.428 -6.360 1.00 93.81 280 THR A N 1
ATOM 2129 C CA . THR A 1 280 ? -6.556 -10.317 -6.012 1.00 93.81 280 THR A CA 1
ATOM 2130 C C . THR A 1 280 ? -6.892 -8.973 -5.358 1.00 93.81 280 THR A C 1
ATOM 2132 O O . THR A 1 280 ? -7.893 -8.331 -5.695 1.00 93.81 280 THR A O 1
ATOM 2135 N N . THR A 1 281 ? -6.017 -8.477 -4.480 1.00 94.69 281 THR A N 1
ATOM 2136 C CA . THR A 1 281 ? -6.142 -7.150 -3.850 1.00 94.69 281 THR A CA 1
ATOM 2137 C C . THR A 1 281 ? -6.038 -6.022 -4.880 1.00 94.69 281 THR A C 1
ATOM 2139 O O . THR A 1 281 ? -6.857 -5.101 -4.881 1.00 94.69 281 THR A O 1
ATOM 2142 N N . CYS A 1 282 ? -5.095 -6.131 -5.819 1.00 95.88 282 CYS A N 1
ATOM 2143 C CA . CYS A 1 282 ? -4.906 -5.185 -6.917 1.00 95.88 282 CYS A CA 1
ATOM 2144 C C . CYS A 1 282 ? -6.119 -5.156 -7.863 1.00 95.88 282 CYS A C 1
ATOM 2146 O O . CYS A 1 282 ? -6.588 -4.079 -8.228 1.00 95.88 282 CYS A O 1
ATOM 2148 N N . ARG A 1 283 ? -6.676 -6.320 -8.227 1.00 94.25 283 ARG A N 1
ATOM 2149 C CA . ARG A 1 283 ? -7.922 -6.433 -9.008 1.00 94.25 283 ARG A CA 1
ATOM 2150 C C . ARG A 1 283 ? -9.085 -5.750 -8.292 1.00 94.25 283 ARG A C 1
ATOM 2152 O O . ARG A 1 283 ? -9.830 -4.996 -8.914 1.00 94.25 283 ARG A O 1
ATOM 2159 N N . THR A 1 284 ? -9.236 -6.005 -6.994 1.00 94.25 284 THR A N 1
ATOM 2160 C CA . THR A 1 284 ? -10.319 -5.434 -6.179 1.00 94.25 284 THR A CA 1
ATOM 2161 C C . THR A 1 284 ? -10.221 -3.911 -6.120 1.00 94.25 284 THR A C 1
ATOM 2163 O O . THR A 1 284 ? -11.205 -3.215 -6.368 1.00 94.25 284 THR A O 1
ATOM 2166 N N . PHE A 1 285 ? -9.018 -3.385 -5.877 1.00 95.81 285 PHE A N 1
ATOM 2167 C CA . PHE A 1 285 ? -8.750 -1.949 -5.913 1.00 95.81 285 PHE A CA 1
ATOM 2168 C C . PHE A 1 285 ? -9.061 -1.341 -7.283 1.00 95.81 285 PHE A C 1
ATOM 2170 O O . PHE A 1 285 ? -9.759 -0.332 -7.361 1.00 95.81 285 PHE A O 1
ATOM 2177 N N . TRP A 1 286 ? -8.593 -1.971 -8.363 1.00 93.94 286 TRP A N 1
ATOM 2178 C CA . TRP A 1 286 ? -8.837 -1.486 -9.718 1.00 93.94 286 TRP A CA 1
ATOM 2179 C C . TRP A 1 286 ? -10.332 -1.376 -10.018 1.00 93.94 286 TRP A C 1
ATOM 2181 O O . TRP A 1 286 ? -10.800 -0.308 -10.403 1.00 93.94 286 TRP A O 1
ATOM 2191 N N . ARG A 1 287 ? -11.105 -2.435 -9.745 1.00 92.19 287 ARG A N 1
ATOM 2192 C CA . ARG A 1 287 ? -12.565 -2.440 -9.939 1.00 92.19 287 ARG A CA 1
ATOM 2193 C C . ARG A 1 287 ? -13.266 -1.331 -9.158 1.00 92.19 287 ARG A C 1
ATOM 2195 O O . ARG A 1 287 ? -14.236 -0.758 -9.643 1.00 92.19 287 ARG A O 1
ATOM 2202 N N . GLN A 1 288 ? -12.779 -1.024 -7.958 1.00 93.38 288 GLN A N 1
ATOM 2203 C CA . GLN A 1 288 ? -13.376 0.006 -7.116 1.00 93.38 288 GLN A CA 1
ATOM 2204 C C . GLN A 1 288 ? -13.051 1.429 -7.594 1.00 93.38 288 GLN A C 1
ATOM 2206 O O . GLN A 1 288 ? -13.885 2.324 -7.454 1.00 93.38 288 GLN A O 1
ATOM 2211 N N . PHE A 1 289 ? -11.856 1.656 -8.146 1.00 93.06 289 PHE A N 1
ATOM 2212 C CA . PHE A 1 289 ? -11.330 3.008 -8.357 1.00 93.06 289 PHE A CA 1
ATOM 2213 C C . PHE A 1 289 ? -11.028 3.382 -9.807 1.00 93.06 289 PHE A C 1
ATOM 2215 O O . PHE A 1 289 ? -10.697 4.539 -10.058 1.00 93.06 289 PHE A O 1
ATOM 2222 N N . GLU A 1 290 ? -11.206 2.483 -10.776 1.00 89.56 290 GLU A N 1
ATOM 2223 C CA . GLU A 1 290 ? -10.905 2.763 -12.186 1.00 89.56 290 GLU A CA 1
ATOM 2224 C C . GLU A 1 290 ? -11.609 4.017 -12.725 1.00 89.56 290 GLU A C 1
ATOM 2226 O O . GLU A 1 290 ? -11.014 4.784 -13.476 1.00 89.56 290 GLU A O 1
ATOM 2231 N N . LYS A 1 291 ? -12.847 4.291 -12.294 1.00 88.38 291 LYS A N 1
ATOM 2232 C CA . LYS A 1 291 ? -13.588 5.494 -12.701 1.00 88.38 291 LYS A CA 1
ATOM 2233 C C . LYS A 1 291 ? -12.968 6.772 -12.127 1.00 88.38 291 LYS A C 1
ATOM 2235 O O . LYS A 1 291 ? -12.798 7.732 -12.867 1.00 88.38 291 LYS A O 1
ATOM 2240 N N . LYS A 1 292 ? -12.579 6.759 -10.841 1.00 87.25 292 LYS A N 1
ATOM 2241 C CA . LYS A 1 292 ? -11.876 7.884 -10.188 1.00 87.25 292 LYS A CA 1
ATOM 2242 C C . LYS A 1 292 ? -10.475 8.100 -10.779 1.00 87.25 292 LYS A C 1
ATOM 2244 O O . LYS A 1 292 ? -9.964 9.211 -10.731 1.00 87.25 292 LYS A O 1
ATOM 2249 N N . LEU A 1 293 ? -9.842 7.048 -11.302 1.00 86.62 293 LEU A N 1
ATOM 2250 C CA . LEU A 1 293 ? -8.529 7.124 -11.949 1.00 86.62 293 LEU A CA 1
ATOM 2251 C C . LEU A 1 293 ? -8.613 7.654 -13.386 1.00 86.62 293 LEU A C 1
ATOM 2253 O O . LEU A 1 293 ? -7.721 8.377 -13.805 1.00 86.62 293 LEU A O 1
ATOM 2257 N N . LYS A 1 294 ? -9.685 7.337 -14.123 1.00 82.44 294 LYS A N 1
ATOM 2258 C CA . LYS A 1 294 ? -9.930 7.860 -15.481 1.00 82.44 294 LYS A CA 1
ATOM 2259 C C . LYS A 1 294 ? -10.251 9.359 -15.510 1.00 82.44 294 LYS A C 1
ATOM 2261 O O . LYS A 1 294 ? -10.117 9.974 -16.558 1.00 82.44 294 LYS A O 1
ATOM 2266 N N . SER A 1 295 ? -10.704 9.928 -14.393 1.00 76.88 295 SER A N 1
ATOM 2267 C CA . SER A 1 295 ? -11.029 11.355 -14.275 1.00 76.88 295 SER A CA 1
ATOM 2268 C C . SER A 1 295 ? -9.851 12.233 -13.831 1.00 76.88 295 SER A C 1
ATOM 2270 O O . SER A 1 295 ? -10.073 13.407 -13.546 1.00 76.88 295 SER A O 1
ATOM 2272 N N . ARG A 1 296 ? -8.648 11.669 -13.673 1.00 71.06 296 ARG A N 1
ATOM 2273 C CA . ARG A 1 296 ? -7.441 12.381 -13.224 1.00 71.06 296 ARG A CA 1
ATOM 2274 C C . ARG A 1 296 ? -6.498 12.700 -14.374 1.00 71.06 296 ARG A C 1
ATOM 2276 O O . ARG A 1 296 ? -6.495 11.935 -15.361 1.00 71.06 296 ARG A O 1
#

Radius of gyration: 32.49 Å; Cα contacts (8 Å, |Δi|>4): 237; chains: 1; bounding box: 92×82×75 Å

Mean predicted aligned error: 15.84 Å

Secondary structure (DSSP, 8-state):
------------------------PPPP-PPPPPPPPPPP-------TT--------PPP-PPP----------PPP-S-PPPHHHHHTTHHHHHHHHIIIIIHHHHHS-HHHHHHHHTSHHHHHHHHHHHHHHHHHHHHHHHHHHHHHHHHHHHHHTT-SGGGGT-S----HHHHHHHHHHHHHHHHHHHHHHHHHHHHHHHHHHHHHHTSTTSPPPPPPPP--SS--EEEPPGGGT----SS--TTT---TTEEETTTSSS---SSSSSEEGGGTEEHHHHHHHHHHHHHHHT-